Protein AF-S6BS26-F1 (afdb_monomer)

pLDDT: mean 75.67, std 20.43, range [27.5, 97.69]

Foldseek 3Di:
DDPLVVLVVLLVVQLVVLLVVCVVPNADDPVVLVVQLPQPPLVVQFDDDDRRNAQLAAAAEDEDELQDEEEWAKAWEAALLGIWIWIDDPAATAAIDHDDDDDCRVVVVCVLRVRYDYDPDHDHPVVLVVRLVLNDSPDNDYHYYYYHDDPLLSLLLVLQSNQHQLAAHELQVSCVSSVHHPCSVVSLVSLQSDRYDPNSDSLRYDHSSSRSDDDPNGSSSSSVSNCVSRNVDDSPPDHSVSSVVPVPD

Radius of gyration: 17.73 Å; Cα contacts (8 Å, |Δi|>4): 413; chains: 1; bounding box: 41×41×46 Å

Nearest PDB structures (foldseek):
  4wxc-assembly1_A  TM=7.998E-01  e=4.223E-11  Mycobacterium tuberculosis H37Rv
  4wxd-assembly1_A  TM=8.099E-01  e=1.251E-10  Mycobacterium tuberculosis H37Rv
  4wx9-assembly1_A  TM=7.900E-01  e=1.572E-10  Mycobacterium tuberculosis H37Rv
  4bhb-assembly1_A  TM=7.876E-01  e=3.120E-10  Mycobacterium tuberculosis H37Rv
  4wx9-assembly1_C-4  TM=7.492E-01  e=2.092E-10  Mycobacterium tuberculosis H37Rv

Solvent-accessible surface area (backbone atoms only — not comparable to full-atom values): 13797 Å² total; per-residue (Å²): 132,54,73,66,55,57,24,49,54,47,27,57,55,45,40,55,54,39,32,58,46,35,77,73,70,47,70,76,52,80,68,43,56,59,37,50,55,32,72,73,67,52,56,79,77,46,70,76,83,68,72,63,45,38,56,71,57,57,71,45,81,40,83,39,64,58,77,55,71,44,77,28,46,34,17,51,28,79,50,98,87,44,41,28,34,32,30,29,55,99,76,32,43,46,33,28,46,66,51,74,95,66,88,56,51,63,60,51,46,46,70,71,40,70,40,49,47,64,55,93,62,71,38,43,68,61,22,36,52,52,46,42,53,73,73,43,75,80,61,85,68,63,47,38,35,46,43,64,50,54,74,68,35,48,36,37,47,55,38,37,50,67,56,28,53,65,42,75,45,28,39,53,54,47,8,39,66,38,76,36,70,87,35,23,69,60,36,47,57,35,50,75,61,55,47,37,49,75,73,36,35,60,68,36,46,29,41,78,81,31,44,61,60,87,42,98,71,36,49,47,51,36,26,40,55,52,33,36,49,42,31,77,39,81,75,84,83,76,46,68,73,52,51,69,62,72,72,69,127

Structure (mmCIF, N/CA/C/O backbone):
data_AF-S6BS26-F1
#
_entry.id   AF-S6BS26-F1
#
loop_
_atom_site.group_PDB
_atom_site.id
_atom_site.type_symbol
_atom_site.label_atom_id
_atom_site.label_alt_id
_atom_site.label_comp_id
_atom_site.label_asym_id
_atom_site.label_entity_id
_atom_site.label_seq_id
_atom_site.pdbx_PDB_ins_code
_atom_site.Cartn_x
_atom_site.Cartn_y
_atom_site.Cartn_z
_atom_site.occupancy
_atom_site.B_iso_or_equiv
_atom_site.auth_seq_id
_atom_site.auth_comp_id
_atom_site.auth_asym_id
_atom_site.auth_atom_id
_atom_site.pdbx_PDB_model_num
ATOM 1 N N . MET A 1 1 ? 22.023 17.266 8.197 1.00 49.53 1 MET A N 1
ATOM 2 C CA . MET A 1 1 ? 21.026 16.314 8.715 1.00 49.53 1 MET A CA 1
ATOM 3 C C . MET A 1 1 ? 20.658 15.367 7.582 1.00 49.53 1 MET A C 1
ATOM 5 O O . MET A 1 1 ? 20.263 15.843 6.523 1.00 49.53 1 MET A O 1
ATOM 9 N N . SER A 1 2 ? 20.896 14.068 7.738 1.00 52.41 2 SER A N 1
ATOM 10 C CA . SER A 1 2 ? 20.612 13.059 6.712 1.00 52.41 2 SER A CA 1
ATOM 11 C C . SER A 1 2 ? 19.101 12.859 6.532 1.00 52.41 2 SER A C 1
ATOM 13 O O . SER A 1 2 ? 18.316 13.138 7.441 1.00 52.41 2 SER A O 1
ATOM 15 N N . TYR A 1 3 ? 18.679 12.333 5.377 1.00 43.56 3 TYR A N 1
ATOM 16 C CA . TYR A 1 3 ? 17.282 11.942 5.136 1.00 43.56 3 TYR A CA 1
ATOM 17 C C . TYR A 1 3 ? 16.746 11.045 6.265 1.00 43.56 3 TYR A C 1
ATOM 19 O O . TYR A 1 3 ? 15.637 11.245 6.748 1.00 43.56 3 TYR A O 1
ATOM 27 N N . PHE A 1 4 ? 17.566 10.117 6.765 1.00 42.84 4 PHE A N 1
ATOM 28 C CA . PHE A 1 4 ? 17.192 9.234 7.870 1.00 42.84 4 PHE A CA 1
ATOM 29 C C . PHE A 1 4 ? 16.959 9.975 9.197 1.00 42.84 4 PHE A C 1
ATOM 31 O O . PHE A 1 4 ? 16.028 9.626 9.918 1.00 42.84 4 PHE A O 1
ATOM 38 N N . GLU A 1 5 ? 17.739 11.014 9.505 1.00 48.53 5 GLU A N 1
ATOM 39 C CA . GLU A 1 5 ? 17.567 11.826 10.722 1.00 48.53 5 GLU A CA 1
ATOM 40 C C . GLU A 1 5 ? 16.285 12.669 10.673 1.00 48.53 5 GLU A C 1
ATOM 42 O O . GLU A 1 5 ? 15.532 12.704 11.648 1.00 48.53 5 GLU A O 1
ATOM 47 N N . VAL A 1 6 ? 15.984 13.277 9.517 1.00 51.47 6 VAL A N 1
ATOM 48 C CA . VAL A 1 6 ? 14.713 13.991 9.281 1.00 51.47 6 VAL A CA 1
ATOM 49 C C . VAL A 1 6 ? 13.528 13.049 9.489 1.00 51.47 6 VAL A C 1
ATOM 51 O O . VAL A 1 6 ? 12.559 13.386 10.173 1.00 51.47 6 VAL A O 1
ATOM 54 N N . VAL A 1 7 ? 13.621 11.844 8.926 1.00 47.00 7 VAL A N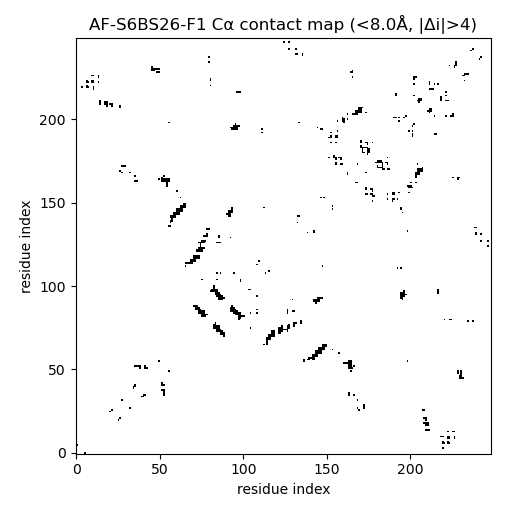 1
ATOM 55 C CA . VAL A 1 7 ? 12.569 10.830 8.993 1.00 47.00 7 VAL A CA 1
ATOM 56 C C . VAL A 1 7 ? 12.357 10.319 10.422 1.00 47.00 7 VAL A C 1
ATOM 58 O O . VAL A 1 7 ? 11.214 10.178 10.860 1.00 47.00 7 VAL A O 1
ATOM 61 N N . ALA A 1 8 ? 13.430 10.072 11.176 1.00 51.25 8 ALA A N 1
ATOM 62 C CA . ALA A 1 8 ? 13.343 9.617 12.563 1.00 51.25 8 ALA A CA 1
ATOM 63 C C . ALA A 1 8 ? 12.729 10.683 13.492 1.00 51.25 8 ALA A C 1
ATOM 65 O O . ALA A 1 8 ? 11.894 10.359 14.340 1.00 51.25 8 ALA A O 1
ATOM 66 N N . ALA A 1 9 ? 13.079 11.959 13.300 1.00 57.78 9 ALA A N 1
ATOM 67 C CA . ALA A 1 9 ? 12.513 13.066 14.069 1.00 57.78 9 ALA A CA 1
ATOM 68 C C . ALA A 1 9 ? 11.015 13.281 13.775 1.00 57.78 9 ALA A C 1
ATOM 70 O O . ALA A 1 9 ? 10.223 13.502 14.696 1.00 57.78 9 ALA A O 1
ATOM 71 N N . ALA A 1 10 ? 10.607 13.165 12.505 1.00 54.81 10 ALA A N 1
ATOM 72 C CA . ALA A 1 10 ? 9.200 13.228 12.107 1.00 54.81 10 ALA A CA 1
ATOM 73 C C . ALA A 1 10 ? 8.374 12.093 12.736 1.00 54.81 10 ALA A C 1
ATOM 75 O O . ALA A 1 10 ? 7.274 12.329 13.235 1.00 54.81 10 ALA A O 1
ATOM 76 N N . TYR A 1 11 ? 8.932 10.878 12.777 1.00 57.22 11 TYR A N 1
ATOM 77 C CA . TYR A 1 11 ? 8.305 9.709 13.394 1.00 57.22 11 TYR A CA 1
ATOM 78 C C . TYR A 1 11 ? 8.015 9.914 14.891 1.00 57.22 11 TYR A C 1
ATOM 80 O O . TYR A 1 11 ? 6.886 9.702 15.329 1.00 57.22 11 TYR A O 1
ATOM 88 N N . GLN A 1 12 ? 9.002 10.374 15.669 1.00 63.09 12 GLN A N 1
ATOM 89 C CA . GLN A 1 12 ? 8.850 10.606 17.116 1.00 63.09 12 GLN A CA 1
ATOM 90 C C . GLN A 1 12 ? 7.778 11.662 17.428 1.00 63.09 12 GLN A C 1
ATOM 92 O O . GLN A 1 12 ? 6.936 11.463 18.304 1.00 63.09 12 GLN A O 1
ATOM 97 N N . ARG A 1 13 ? 7.755 12.770 16.670 1.00 61.72 13 ARG A N 1
ATOM 98 C CA . ARG A 1 13 ? 6.708 13.798 16.806 1.00 61.72 13 ARG A CA 1
ATOM 99 C C . ARG A 1 13 ? 5.316 13.248 16.507 1.00 61.72 13 ARG A C 1
ATOM 101 O O . ARG A 1 13 ? 4.377 13.549 17.239 1.00 61.72 13 ARG A O 1
ATOM 108 N N . LEU A 1 14 ? 5.186 12.442 15.455 1.00 64.44 14 LEU A N 1
ATOM 109 C CA . LEU A 1 14 ? 3.908 11.849 15.072 1.00 64.44 14 LEU A CA 1
ATOM 110 C C . LEU A 1 14 ? 3.379 10.862 16.106 1.00 64.44 14 LEU A C 1
ATOM 112 O O . LEU A 1 14 ? 2.192 10.920 16.411 1.00 64.44 14 LEU A O 1
ATOM 116 N N . GLU A 1 15 ? 4.218 9.987 16.666 1.00 63.69 15 GLU A N 1
ATOM 117 C CA . GLU A 1 15 ? 3.766 9.064 17.717 1.00 63.69 15 GLU A CA 1
ATOM 118 C C . GLU A 1 15 ? 3.189 9.824 18.918 1.00 63.69 15 GLU A C 1
ATOM 120 O O . GLU A 1 15 ? 2.108 9.477 19.393 1.00 63.69 15 GLU A O 1
ATOM 125 N N . GLY A 1 16 ? 3.840 10.912 19.348 1.00 63.41 16 GLY A N 1
ATOM 126 C CA . GLY A 1 16 ? 3.314 11.776 20.408 1.00 63.41 16 GLY A CA 1
ATOM 127 C C . GLY A 1 16 ? 1.969 12.420 20.049 1.00 63.41 16 GLY A C 1
ATOM 128 O O . GLY A 1 16 ? 1.047 12.429 20.864 1.00 63.41 16 GLY A O 1
ATOM 129 N N . MET A 1 17 ? 1.822 12.917 18.815 1.00 65.25 17 MET A N 1
ATOM 130 C CA . MET A 1 17 ? 0.574 13.527 18.337 1.00 65.25 17 MET A CA 1
ATOM 131 C C . MET A 1 17 ? -0.583 12.523 18.259 1.00 65.25 17 MET A C 1
ATOM 133 O O . MET A 1 17 ? -1.699 12.840 18.676 1.00 65.25 17 MET A O 1
ATOM 137 N N . VAL A 1 18 ? -0.328 11.317 17.743 1.00 58.91 18 VAL A N 1
ATOM 138 C CA . VAL A 1 18 ? -1.341 10.261 17.604 1.00 58.91 18 VAL A CA 1
ATOM 139 C C . VAL A 1 18 ? -1.749 9.720 18.975 1.00 58.91 18 VAL A C 1
ATOM 141 O O . VAL A 1 18 ? -2.942 9.569 19.234 1.00 58.91 18 VAL A O 1
ATOM 144 N N . ALA A 1 19 ? -0.797 9.500 19.885 1.00 62.16 19 ALA A N 1
ATOM 145 C CA . ALA A 1 19 ? -1.093 9.067 21.250 1.00 62.16 19 ALA A CA 1
ATOM 146 C C . ALA A 1 19 ? -1.939 10.104 22.011 1.00 62.16 19 ALA A C 1
ATOM 148 O O . ALA A 1 19 ? -2.935 9.749 22.642 1.00 62.16 19 ALA A O 1
ATOM 149 N N . ALA A 1 20 ? -1.603 11.394 21.898 1.00 61.47 20 ALA A N 1
ATOM 150 C CA . ALA A 1 20 ? -2.375 12.475 22.514 1.00 61.47 20 ALA A CA 1
ATOM 151 C C . ALA A 1 20 ? -3.795 12.605 21.932 1.00 61.47 20 ALA A C 1
ATOM 153 O O . ALA A 1 20 ? -4.724 12.998 22.640 1.00 61.47 20 ALA A O 1
ATOM 154 N N . TRP A 1 21 ? -3.977 12.285 20.647 1.00 58.00 21 TRP A N 1
ATOM 155 C CA . TRP A 1 21 ? -5.293 12.229 20.011 1.00 58.00 21 TRP A CA 1
ATOM 156 C C . TRP A 1 21 ? -6.131 11.056 20.541 1.00 58.00 21 TRP A C 1
ATOM 158 O O . TRP A 1 21 ? -7.239 11.283 21.024 1.00 58.00 21 TRP A O 1
ATOM 168 N N . MET A 1 22 ? -5.577 9.839 20.548 1.00 58.75 22 MET A N 1
ATOM 169 C CA . MET A 1 22 ? -6.245 8.637 21.070 1.00 58.75 22 MET A CA 1
ATOM 170 C C . MET A 1 22 ? -6.659 8.785 22.537 1.00 58.75 22 MET A C 1
ATOM 172 O O . MET A 1 22 ? -7.750 8.372 22.915 1.00 58.75 22 MET A O 1
ATOM 176 N N . ALA A 1 23 ? -5.810 9.404 23.363 1.00 60.72 23 ALA A N 1
ATOM 177 C CA . ALA A 1 23 ? -6.092 9.626 24.781 1.00 60.72 23 ALA A CA 1
ATOM 178 C C . ALA A 1 23 ? -7.277 10.577 25.025 1.00 60.72 23 ALA A C 1
ATOM 180 O O . ALA A 1 23 ? -7.923 10.498 26.065 1.00 60.72 23 ALA A O 1
ATOM 181 N N . ARG A 1 24 ? -7.558 11.481 24.080 1.00 55.34 24 ARG A N 1
ATOM 182 C CA . ARG A 1 24 ? -8.666 12.439 24.173 1.00 55.34 24 ARG A CA 1
ATOM 183 C C . ARG A 1 24 ? -9.965 11.933 23.559 1.00 55.34 24 ARG A C 1
ATOM 185 O O . ARG A 1 24 ? -11.026 12.258 24.071 1.00 55.34 24 ARG A O 1
ATOM 192 N N . GLU A 1 25 ? -9.874 11.225 22.438 1.00 51.97 25 GLU A N 1
ATOM 193 C CA . GLU A 1 25 ? -11.027 10.924 21.579 1.00 51.97 25 GLU A CA 1
ATOM 194 C C . GLU A 1 25 ? -11.398 9.425 21.575 1.00 51.97 25 GLU A C 1
ATOM 196 O O . GLU A 1 25 ? -12.465 9.063 21.085 1.00 51.97 25 GLU A O 1
ATOM 201 N N . GLY A 1 26 ? -10.553 8.549 22.140 1.00 45.19 26 GLY A N 1
ATOM 202 C CA . GLY A 1 26 ? -10.709 7.089 22.081 1.00 45.19 26 GLY A CA 1
ATOM 203 C C . GLY A 1 26 ? -10.346 6.485 20.711 1.00 45.19 26 GLY A C 1
ATOM 204 O O . GLY A 1 26 ? -10.053 7.220 19.765 1.00 45.19 26 GLY A O 1
ATOM 205 N N . PRO A 1 27 ? -10.323 5.140 20.572 1.00 46.91 27 PRO A N 1
ATOM 206 C CA . PRO A 1 27 ? -10.209 4.499 19.261 1.00 46.91 27 PRO A CA 1
ATOM 207 C C . PRO A 1 27 ? -11.427 4.875 18.405 1.00 46.91 27 PRO A C 1
ATOM 209 O O . PRO A 1 27 ? -12.539 4.893 18.933 1.00 46.91 27 PRO A O 1
ATOM 212 N N . PRO A 1 28 ? -11.262 5.171 17.105 1.00 46.16 28 PRO A N 1
ATOM 213 C CA . PRO A 1 28 ? -12.374 5.632 16.283 1.00 46.16 28 PRO A CA 1
ATOM 214 C C . PRO A 1 28 ? -13.447 4.527 16.134 1.00 46.16 28 PRO A C 1
ATOM 216 O O . PRO A 1 28 ? -13.145 3.480 15.559 1.00 46.16 28 PRO A O 1
ATOM 219 N N . PRO A 1 29 ? -14.702 4.725 16.599 1.00 47.41 29 PRO A N 1
ATOM 220 C CA . PRO A 1 29 ? -15.822 3.843 16.242 1.00 47.41 29 PRO A CA 1
ATOM 221 C C . PRO A 1 29 ? -16.216 4.013 14.759 1.00 47.41 29 PRO A C 1
ATOM 223 O O . PRO A 1 29 ? -15.778 4.964 14.117 1.00 47.41 29 PRO A O 1
ATOM 226 N N . ASP A 1 30 ? -17.079 3.153 14.198 1.00 49.84 30 ASP A N 1
ATOM 227 C CA . ASP A 1 30 ? -17.529 3.216 12.784 1.00 49.84 30 ASP A CA 1
ATOM 228 C C . ASP A 1 30 ? -18.000 4.618 12.335 1.00 49.84 30 ASP A C 1
ATOM 230 O O . ASP A 1 30 ? -17.722 5.062 11.217 1.00 49.84 30 ASP A O 1
ATOM 234 N N . ALA A 1 31 ? -18.645 5.371 13.233 1.00 49.66 31 ALA A N 1
ATOM 235 C CA . ALA A 1 31 ? -19.063 6.754 12.993 1.00 49.66 31 ALA A CA 1
ATOM 236 C C . ALA A 1 31 ? -17.883 7.730 12.809 1.00 49.66 31 ALA A C 1
ATOM 238 O O . ALA A 1 31 ? -18.018 8.748 12.133 1.00 49.66 31 ALA A O 1
ATOM 239 N N . ALA A 1 32 ? -16.712 7.424 13.367 1.00 49.25 32 ALA A N 1
ATOM 240 C CA . ALA A 1 32 ? -15.516 8.247 13.268 1.00 49.25 32 ALA A CA 1
ATOM 241 C C . ALA A 1 32 ? -14.783 8.081 11.930 1.00 49.25 32 ALA A C 1
ATOM 243 O O . ALA A 1 32 ? -14.171 9.046 11.488 1.00 49.25 32 ALA A O 1
ATOM 244 N N . LEU A 1 33 ? -14.887 6.942 11.226 1.00 47.53 33 LEU A N 1
ATOM 245 C CA . LEU A 1 33 ? -14.410 6.860 9.836 1.00 47.53 33 LEU A CA 1
ATOM 246 C C . LEU A 1 33 ? -15.319 7.665 8.901 1.00 47.53 33 LEU A C 1
ATOM 248 O O . LEU A 1 33 ? -14.821 8.413 8.066 1.00 47.53 33 LEU A O 1
ATOM 252 N N . ALA A 1 34 ? -16.640 7.584 9.088 1.00 48.28 34 ALA A N 1
ATOM 253 C CA . ALA A 1 34 ? -17.585 8.466 8.406 1.00 48.28 34 ALA A CA 1
ATOM 254 C C . ALA A 1 34 ? -17.329 9.953 8.738 1.00 48.28 34 ALA A C 1
ATOM 256 O O . ALA A 1 34 ? -17.438 10.799 7.857 1.00 48.28 34 ALA A O 1
ATOM 257 N N . ALA A 1 35 ? -16.904 10.275 9.967 1.00 47.28 35 ALA A N 1
ATOM 258 C CA . ALA A 1 35 ? -16.496 11.625 10.368 1.00 47.28 35 ALA A CA 1
ATOM 259 C C . ALA A 1 35 ? -15.101 12.041 9.850 1.00 47.28 35 ALA A C 1
ATOM 261 O O . ALA A 1 35 ? -14.890 13.212 9.556 1.00 47.28 35 ALA A O 1
ATOM 262 N N . LEU A 1 36 ? -14.156 11.108 9.690 1.00 41.66 36 LEU A N 1
ATOM 263 C CA . LEU A 1 36 ? -12.856 11.315 9.029 1.00 41.66 36 LEU A CA 1
ATOM 264 C C . LEU A 1 36 ? -13.025 11.549 7.521 1.00 41.66 36 LEU A C 1
ATOM 266 O O . LEU A 1 36 ? -12.243 12.278 6.915 1.00 41.66 36 LEU A O 1
ATOM 270 N N . LEU A 1 37 ? -14.060 10.944 6.934 1.00 39.19 37 LEU A N 1
ATOM 271 C CA . LEU A 1 37 ? -14.558 11.223 5.588 1.00 39.19 37 LEU A CA 1
ATOM 272 C C . LEU A 1 37 ? -15.404 12.512 5.536 1.00 39.19 37 LEU A C 1
ATOM 274 O O . LEU A 1 37 ? -15.609 13.056 4.451 1.00 39.19 37 LEU A O 1
ATOM 278 N N . ALA A 1 38 ? -15.884 13.021 6.679 1.00 41.69 38 ALA A N 1
ATOM 279 C CA . ALA A 1 38 ? -16.663 14.250 6.743 1.00 41.69 38 ALA A CA 1
ATOM 280 C C . ALA A 1 38 ? -15.743 15.485 6.636 1.00 41.69 38 ALA A C 1
ATOM 282 O O . ALA A 1 38 ? -14.725 15.566 7.331 1.00 41.69 38 ALA A O 1
ATOM 283 N N . PRO A 1 39 ? -16.110 16.504 5.835 1.00 37.28 39 PRO A N 1
ATOM 284 C CA . PRO A 1 39 ? -15.264 17.672 5.572 1.00 37.28 39 PRO A CA 1
ATOM 285 C C . PRO A 1 39 ? -14.808 18.483 6.802 1.00 37.28 39 PRO A C 1
ATOM 287 O O . PRO A 1 39 ? -13.943 19.341 6.666 1.00 37.28 39 PRO A O 1
ATOM 290 N N . SER A 1 40 ? -15.376 18.273 7.997 1.00 40.53 40 SER A N 1
ATOM 291 C CA . SER A 1 40 ? -15.274 19.202 9.134 1.00 40.53 40 SER A CA 1
ATOM 292 C C . SER A 1 40 ? -14.433 18.733 10.333 1.00 40.53 40 SER A C 1
ATOM 294 O O . SER A 1 40 ? -14.070 19.573 11.163 1.00 40.53 40 SER A O 1
ATOM 296 N N . ALA A 1 41 ? -14.068 17.448 10.442 1.00 40.62 41 ALA A N 1
ATOM 297 C CA . ALA A 1 41 ? -13.324 16.937 11.605 1.00 40.62 41 ALA A CA 1
ATOM 298 C C . ALA A 1 41 ? -11.792 17.009 11.429 1.00 40.62 41 ALA A C 1
ATOM 300 O O . ALA A 1 41 ? -11.076 17.405 12.349 1.00 40.62 41 ALA A O 1
ATOM 301 N N . LEU A 1 42 ? -11.285 16.715 10.226 1.00 36.38 42 LEU A N 1
ATOM 302 C CA . LEU A 1 42 ? -9.849 16.765 9.904 1.00 36.38 42 LEU A CA 1
ATOM 303 C C . LEU A 1 42 ? -9.394 18.159 9.419 1.00 36.38 42 LEU A C 1
ATOM 305 O O . LEU A 1 42 ? -8.245 18.555 9.623 1.00 36.38 42 LEU A O 1
ATOM 309 N N . ALA A 1 43 ? -10.315 18.952 8.855 1.00 33.03 43 ALA A N 1
ATOM 310 C CA . ALA A 1 43 ? -10.039 20.264 8.255 1.00 33.03 43 ALA A CA 1
ATOM 311 C C . ALA A 1 43 ? -9.499 21.329 9.228 1.00 33.03 43 ALA A C 1
ATOM 313 O O . ALA A 1 43 ? -9.020 22.378 8.795 1.00 33.03 43 ALA A O 1
ATOM 314 N N . ARG A 1 44 ? -9.544 21.079 10.544 1.00 40.53 44 ARG A N 1
ATOM 315 C CA . ARG A 1 44 ? -9.066 22.027 11.561 1.00 40.53 44 ARG A CA 1
ATOM 316 C C . ARG A 1 44 ? -7.608 21.830 11.988 1.00 40.53 44 ARG A C 1
ATOM 318 O O . ARG A 1 44 ? -7.115 22.665 12.737 1.00 40.53 44 ARG A O 1
ATOM 325 N N . ARG A 1 45 ? -6.920 20.753 11.579 1.00 48.22 45 ARG A N 1
ATOM 326 C CA . ARG A 1 45 ? -5.617 20.384 12.184 1.00 48.22 45 ARG A CA 1
ATOM 327 C C . ARG A 1 45 ? -4.452 20.129 11.237 1.00 48.22 45 ARG A C 1
ATOM 329 O O . ARG A 1 45 ? -3.330 20.020 11.713 1.00 48.22 45 ARG A O 1
ATOM 336 N N . VAL A 1 46 ? -4.678 20.109 9.933 1.00 35.28 46 VAL A N 1
ATOM 337 C CA . VAL A 1 46 ? -3.614 19.941 8.942 1.00 35.28 46 VAL A CA 1
ATOM 338 C C . VAL A 1 46 ? -3.899 20.897 7.791 1.00 35.28 46 VAL A C 1
ATOM 340 O O . VAL A 1 46 ? -4.889 20.729 7.081 1.00 35.28 46 VAL A O 1
ATOM 343 N N . ARG A 1 47 ? -3.074 21.935 7.619 1.00 30.61 47 ARG A N 1
ATOM 344 C CA . ARG A 1 47 ? -3.113 22.784 6.421 1.00 30.61 47 ARG A CA 1
ATOM 345 C C . ARG A 1 47 ? -1.895 22.523 5.545 1.00 30.61 47 ARG A C 1
ATOM 347 O O . ARG A 1 47 ? -0.777 22.467 6.036 1.00 30.61 47 ARG A O 1
ATOM 354 N N . ALA A 1 48 ? -2.207 22.497 4.247 1.00 37.84 48 ALA A N 1
ATOM 355 C CA . ALA A 1 48 ? -1.357 22.614 3.066 1.00 37.84 48 ALA A CA 1
ATOM 356 C C . ALA A 1 48 ? -0.525 21.386 2.653 1.00 37.84 48 ALA A C 1
ATOM 358 O O . ALA A 1 48 ? 0.691 21.378 2.798 1.00 37.84 48 ALA A O 1
ATOM 359 N N . THR A 1 49 ? -1.190 20.405 2.019 1.00 43.88 49 THR A N 1
ATOM 360 C CA . THR A 1 49 ? -0.783 19.877 0.685 1.00 43.88 49 THR A CA 1
ATOM 361 C C . THR A 1 49 ? -1.821 18.941 0.039 1.00 43.88 49 THR A C 1
ATOM 363 O O . THR A 1 49 ? -1.800 18.782 -1.176 1.00 43.88 49 THR A O 1
ATOM 366 N N . VAL A 1 50 ? -2.796 18.404 0.789 1.00 41.78 50 VAL A N 1
ATOM 367 C CA . VAL A 1 50 ? -3.939 17.643 0.236 1.00 41.78 50 VAL A CA 1
ATOM 368 C C . VAL A 1 50 ? -5.250 18.158 0.853 1.00 41.78 50 VAL A C 1
ATOM 370 O O . VAL A 1 50 ? -5.330 18.240 2.080 1.00 41.78 50 VAL A O 1
ATOM 373 N N . PRO A 1 51 ? -6.278 18.546 0.069 1.00 41.88 51 PRO A N 1
ATOM 374 C CA . PRO A 1 51 ? -7.575 18.938 0.620 1.00 41.88 51 PRO A CA 1
ATOM 375 C C . PRO A 1 51 ? -8.171 17.801 1.461 1.00 41.88 51 PRO A C 1
ATOM 377 O O . PRO A 1 51 ? -8.255 16.663 0.994 1.00 41.88 51 PRO A O 1
ATOM 380 N N . ALA A 1 52 ? -8.572 18.107 2.698 1.00 42.53 52 ALA A N 1
ATOM 381 C CA . ALA A 1 52 ? -9.128 17.136 3.638 1.00 42.53 52 ALA A CA 1
ATOM 382 C C . ALA A 1 52 ? -10.280 16.325 3.010 1.00 42.53 52 ALA A C 1
ATOM 384 O O . ALA A 1 52 ? -11.144 16.885 2.336 1.00 42.53 52 ALA A O 1
ATOM 385 N N . GLY A 1 53 ? -10.287 15.007 3.235 1.00 46.22 53 GLY A N 1
ATOM 386 C CA . GLY A 1 53 ? -11.353 14.106 2.777 1.00 46.22 53 GLY A CA 1
ATOM 387 C C . GLY A 1 53 ? -11.232 13.606 1.331 1.00 46.22 53 GLY A C 1
ATOM 388 O O . GLY A 1 53 ? -12.072 12.821 0.897 1.00 46.22 53 GLY A O 1
ATOM 389 N N . ARG A 1 54 ? -10.196 13.998 0.574 1.00 54.56 54 ARG A N 1
ATOM 390 C CA . ARG A 1 54 ? -9.952 13.456 -0.773 1.00 54.56 54 ARG A CA 1
ATOM 391 C C . ARG A 1 54 ? -9.115 12.172 -0.711 1.00 54.56 54 ARG A C 1
ATOM 393 O O . ARG A 1 54 ? -8.172 12.053 0.076 1.00 54.56 54 ARG A O 1
ATOM 400 N N . LEU A 1 55 ? -9.444 11.203 -1.568 1.00 56.69 55 LEU A N 1
ATOM 401 C CA . LEU A 1 55 ? -8.512 10.122 -1.894 1.00 56.69 55 LEU A CA 1
ATOM 402 C C . LEU A 1 55 ? -7.263 10.721 -2.544 1.00 56.69 55 LEU A C 1
ATOM 404 O O . LEU A 1 55 ? -7.351 11.747 -3.217 1.00 56.69 55 LEU A O 1
ATOM 408 N N . TRP A 1 56 ? -6.121 10.055 -2.351 1.00 68.00 56 TRP A N 1
ATOM 409 C CA . TRP A 1 56 ? -4.835 10.475 -2.917 1.00 68.00 56 TRP A CA 1
ATOM 410 C C . TRP A 1 56 ? -4.929 10.754 -4.423 1.00 68.00 56 TRP A C 1
ATOM 412 O O . TRP A 1 56 ? -4.474 11.786 -4.903 1.00 68.00 56 TRP A O 1
ATOM 422 N N . ARG A 1 57 ? -5.587 9.842 -5.144 1.00 79.38 57 ARG A N 1
ATOM 423 C CA . ARG A 1 57 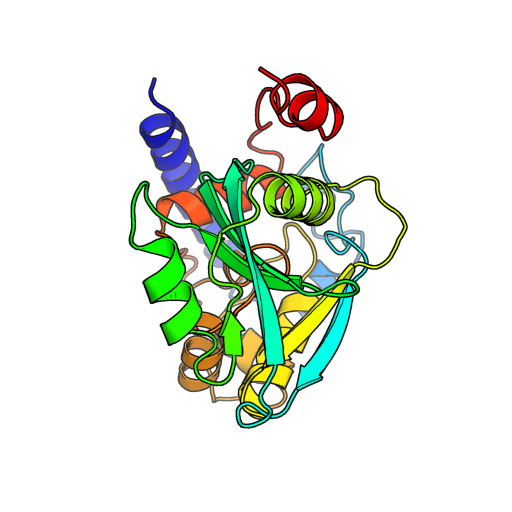? -5.996 9.982 -6.541 1.00 79.38 57 ARG A CA 1
ATOM 424 C C . ARG A 1 57 ? -7.140 9.018 -6.844 1.00 79.38 57 ARG A C 1
ATOM 426 O O . ARG A 1 57 ? -7.443 8.140 -6.034 1.00 79.38 57 ARG A O 1
ATOM 433 N N . SER A 1 58 ? -7.742 9.148 -8.024 1.00 84.44 58 SER A N 1
ATOM 434 C CA . SER A 1 58 ? -8.702 8.156 -8.514 1.00 84.44 58 SER A CA 1
ATOM 435 C C . SER A 1 58 ? -7.984 6.854 -8.885 1.00 84.44 58 SER A C 1
ATOM 437 O O . SER A 1 58 ? -6.984 6.876 -9.612 1.00 84.44 58 SER A O 1
ATOM 439 N N . LEU A 1 59 ? -8.484 5.728 -8.373 1.00 90.56 59 LEU A N 1
ATOM 440 C CA . LEU A 1 59 ? -7.937 4.393 -8.605 1.00 90.56 59 LEU A CA 1
ATOM 441 C C . LEU A 1 59 ? -9.025 3.462 -9.131 1.00 90.56 59 LEU A C 1
ATOM 443 O O . LEU A 1 59 ? -10.130 3.415 -8.590 1.00 90.56 59 LEU A O 1
ATOM 447 N N . VAL A 1 60 ? -8.680 2.663 -10.137 1.00 94.56 60 VAL A N 1
ATOM 448 C CA . VAL A 1 60 ? -9.513 1.558 -10.615 1.00 94.56 60 VAL A CA 1
ATOM 449 C C . VAL A 1 60 ? -8.839 0.260 -10.203 1.00 94.56 60 VAL A C 1
ATOM 451 O O . VAL A 1 60 ? -7.819 -0.127 -10.768 1.00 94.56 60 VAL A O 1
ATOM 454 N N . LEU A 1 61 ? -9.398 -0.408 -9.196 1.00 96.19 61 LEU A N 1
ATOM 455 C CA . LEU A 1 61 ? -8.882 -1.680 -8.697 1.00 96.19 61 LEU A CA 1
ATOM 456 C C . LEU A 1 61 ? -9.570 -2.822 -9.432 1.00 96.19 61 LEU A C 1
ATOM 458 O O . LEU A 1 61 ? -10.794 -2.860 -9.540 1.00 96.19 61 LEU A O 1
ATOM 462 N N . SER A 1 62 ? -8.794 -3.792 -9.891 1.00 96.38 62 SER A N 1
ATOM 463 C CA . SER A 1 62 ? -9.331 -5.022 -10.458 1.00 96.38 62 SER A CA 1
ATOM 464 C C . SER A 1 62 ? -8.616 -6.229 -9.890 1.00 96.38 62 SER A C 1
ATOM 466 O O . SER A 1 62 ? -7.394 -6.232 -9.752 1.00 96.38 62 SER A O 1
ATOM 468 N N . TRP A 1 63 ? -9.399 -7.248 -9.563 1.00 95.38 63 TRP A N 1
ATOM 469 C CA . TRP A 1 63 ? -8.889 -8.510 -9.058 1.00 95.38 63 TRP A CA 1
ATOM 470 C C . TRP A 1 63 ? -8.397 -9.392 -10.206 1.00 95.38 63 TRP A C 1
ATOM 472 O O . TRP A 1 63 ? -9.005 -9.412 -11.278 1.00 95.38 63 TRP A O 1
ATOM 482 N N . VAL A 1 64 ? -7.311 -10.118 -9.963 1.00 92.50 64 VAL A N 1
ATOM 483 C CA . VAL A 1 64 ? -6.779 -11.150 -10.855 1.00 92.50 64 VAL A CA 1
ATOM 484 C C . VAL A 1 64 ? -6.550 -12.419 -10.041 1.00 92.50 64 VAL A C 1
ATOM 486 O O . VAL A 1 64 ? -6.062 -12.350 -8.909 1.00 92.50 64 VAL A O 1
ATOM 489 N N . ASP A 1 65 ? -6.896 -13.576 -10.612 1.00 89.19 65 ASP A N 1
ATOM 490 C CA . ASP A 1 65 ? -6.588 -14.869 -10.000 1.00 89.19 65 ASP A CA 1
ATOM 491 C C . ASP A 1 65 ? -5.063 -15.006 -9.827 1.00 89.19 65 ASP A C 1
ATOM 493 O O . ASP A 1 65 ? -4.333 -14.869 -10.811 1.00 89.19 65 ASP A O 1
ATOM 497 N N . PRO A 1 66 ? -4.557 -15.310 -8.616 1.00 86.62 66 PRO A N 1
ATOM 498 C CA . PRO A 1 66 ? -3.125 -15.476 -8.371 1.00 86.62 66 PRO A CA 1
ATOM 499 C C . PRO A 1 66 ? -2.416 -16.547 -9.191 1.00 86.62 66 PRO A C 1
ATOM 501 O O . PRO A 1 66 ? -1.189 -16.577 -9.197 1.00 86.62 66 PRO A O 1
ATOM 504 N N . ARG A 1 67 ? -3.172 -17.439 -9.832 1.00 87.12 67 ARG A N 1
ATOM 505 C CA . ARG A 1 67 ? -2.668 -18.520 -10.682 1.00 87.12 67 ARG A CA 1
ATOM 506 C C . ARG A 1 67 ? -2.637 -18.144 -12.159 1.00 87.12 67 ARG A C 1
ATOM 508 O O . ARG A 1 67 ? -2.103 -18.907 -12.953 1.00 87.12 67 ARG A O 1
ATOM 515 N N . CYS A 1 68 ? -3.250 -17.024 -12.536 1.00 87.69 68 CYS A N 1
ATOM 516 C CA . CYS A 1 68 ? -3.215 -16.547 -13.908 1.00 87.69 68 CYS A CA 1
ATOM 517 C C . CYS A 1 68 ? -1.811 -16.038 -14.207 1.00 87.69 68 CYS A C 1
ATOM 519 O O . CYS A 1 68 ? -1.362 -15.108 -13.541 1.00 87.69 68 CYS A O 1
ATOM 521 N N . GLU A 1 69 ? -1.153 -16.627 -15.203 1.00 89.75 69 GLU A N 1
ATOM 522 C CA . GLU A 1 69 ? 0.119 -16.113 -15.697 1.00 89.75 69 GLU A CA 1
ATOM 523 C C . GLU A 1 69 ? -0.078 -14.749 -16.360 1.00 89.75 69 GLU A C 1
ATOM 525 O O . GLU A 1 69 ? -1.083 -14.484 -17.027 1.00 89.75 69 GLU A O 1
ATOM 530 N N . GLN A 1 70 ? 0.904 -13.879 -16.169 1.00 89.06 70 GLN A N 1
ATOM 531 C CA . GLN A 1 70 ? 0.937 -12.538 -16.723 1.00 89.06 70 GLN A CA 1
ATOM 532 C C . GLN A 1 70 ? 2.358 -12.200 -17.157 1.00 89.06 70 GLN A C 1
ATOM 534 O O . GLN A 1 70 ? 3.317 -12.473 -16.437 1.00 89.06 70 GLN A O 1
ATOM 539 N N . GLU A 1 71 ? 2.500 -11.583 -18.323 1.00 94.31 71 GLU A N 1
ATOM 540 C CA . GLU A 1 71 ? 3.779 -11.036 -18.760 1.00 94.31 71 GLU A CA 1
ATOM 541 C C . GLU A 1 71 ? 3.892 -9.578 -18.321 1.00 94.31 71 GLU A C 1
ATOM 543 O O . GLU A 1 71 ? 3.041 -8.763 -18.673 1.00 94.31 71 GLU A O 1
ATOM 548 N N . LEU A 1 72 ? 4.923 -9.254 -17.537 1.00 96.44 72 LEU A N 1
ATOM 549 C CA . LEU A 1 72 ? 5.088 -7.931 -16.935 1.00 96.44 72 LEU A CA 1
ATOM 550 C C . LEU A 1 72 ? 6.460 -7.335 -17.235 1.00 96.44 72 LEU A C 1
ATOM 552 O O . LEU A 1 72 ? 7.498 -7.985 -17.073 1.00 96.44 72 LEU A O 1
ATOM 556 N N . ALA A 1 73 ? 6.459 -6.051 -17.577 1.00 96.19 73 ALA A N 1
ATOM 557 C CA . ALA A 1 73 ? 7.643 -5.217 -17.482 1.00 96.19 73 ALA A CA 1
ATOM 558 C C . ALA A 1 73 ? 7.871 -4.820 -16.017 1.00 96.19 73 ALA A C 1
ATOM 560 O O . ALA A 1 73 ? 6.950 -4.806 -15.192 1.00 96.19 73 ALA A O 1
ATOM 561 N N . TRP A 1 74 ? 9.113 -4.503 -15.677 1.00 96.00 74 TRP A N 1
ATOM 562 C CA . TRP A 1 74 ? 9.475 -4.080 -14.331 1.00 96.00 74 TRP A CA 1
ATOM 563 C C . TRP A 1 74 ? 10.666 -3.136 -14.358 1.00 96.00 74 TRP A C 1
ATOM 565 O O . TRP A 1 74 ? 11.407 -3.102 -15.331 1.00 96.00 74 TRP A O 1
ATOM 575 N N . GLY A 1 75 ? 10.875 -2.387 -13.283 1.00 93.50 75 GLY A N 1
ATOM 576 C CA . GLY A 1 75 ? 12.057 -1.549 -13.126 1.00 93.50 75 GLY A CA 1
ATOM 577 C C . GLY A 1 75 ? 12.083 -0.842 -11.778 1.00 93.50 75 GLY A C 1
ATOM 578 O O . GLY A 1 75 ? 11.116 -0.897 -11.013 1.00 93.50 75 GLY A O 1
ATOM 579 N N . CYS A 1 76 ? 13.199 -0.181 -11.486 1.00 91.38 76 CYS A N 1
ATOM 580 C CA . CYS A 1 76 ? 13.357 0.639 -10.289 1.00 91.38 76 CYS A CA 1
ATOM 581 C C . CYS A 1 76 ? 13.246 2.122 -10.637 1.00 91.38 76 CYS A C 1
ATOM 583 O O . CYS A 1 76 ? 13.667 2.549 -11.712 1.00 91.38 76 CYS A O 1
ATOM 585 N N . ALA A 1 77 ? 12.698 2.907 -9.715 1.00 87.94 77 ALA A N 1
ATOM 586 C CA . ALA A 1 77 ? 12.609 4.354 -9.843 1.00 87.94 77 ALA A CA 1
ATOM 587 C C . ALA A 1 77 ? 12.752 5.041 -8.482 1.00 87.94 77 ALA A C 1
ATOM 589 O O . ALA A 1 77 ? 12.336 4.514 -7.445 1.00 87.94 77 ALA A O 1
ATOM 590 N N . LEU A 1 78 ? 13.304 6.254 -8.490 1.00 84.06 78 LEU A N 1
ATOM 591 C CA . LEU A 1 78 ? 13.304 7.123 -7.318 1.00 84.06 78 LEU A CA 1
ATOM 592 C C . LEU A 1 78 ? 11.901 7.689 -7.079 1.00 84.06 78 LEU A C 1
ATOM 594 O O . LEU A 1 78 ? 11.213 8.111 -8.007 1.00 84.06 78 LEU A O 1
ATOM 598 N N . THR A 1 79 ? 11.492 7.719 -5.815 1.00 85.06 79 THR A N 1
ATOM 599 C CA . THR A 1 79 ? 10.191 8.238 -5.372 1.00 85.06 79 THR A CA 1
ATOM 600 C C . THR A 1 79 ? 10.382 9.186 -4.181 1.00 85.06 79 THR A C 1
ATOM 602 O O . THR A 1 79 ? 11.482 9.228 -3.615 1.00 85.06 79 THR A O 1
ATOM 605 N N . PRO A 1 80 ? 9.343 9.915 -3.730 1.00 82.00 80 PRO A N 1
ATOM 606 C CA . PRO A 1 80 ? 9.479 10.837 -2.605 1.00 82.00 80 PRO A CA 1
ATOM 607 C C . PRO A 1 80 ? 9.832 10.118 -1.297 1.00 82.00 80 PRO A C 1
ATOM 609 O O . PRO A 1 80 ? 10.353 10.726 -0.366 1.00 82.00 80 PRO A O 1
ATOM 612 N N . PHE A 1 81 ? 9.554 8.813 -1.224 1.00 84.00 81 PHE A N 1
ATOM 613 C CA . PHE A 1 81 ? 9.773 7.986 -0.041 1.00 84.00 81 PHE A CA 1
ATOM 614 C C . PHE A 1 81 ? 10.921 6.980 -0.236 1.00 84.00 81 PHE A C 1
ATOM 616 O O . PHE A 1 81 ? 11.016 5.982 0.487 1.00 84.00 81 PHE A O 1
ATOM 623 N N . GLY A 1 82 ? 11.816 7.240 -1.192 1.00 82.06 82 GLY A N 1
ATOM 624 C CA . GLY A 1 82 ? 12.984 6.416 -1.516 1.00 82.06 82 GLY A CA 1
ATOM 625 C C . GLY A 1 82 ? 12.818 5.609 -2.802 1.00 82.06 82 GLY A C 1
ATOM 626 O O . GLY A 1 82 ? 11.843 5.770 -3.531 1.00 82.06 82 GLY A O 1
ATOM 627 N N . GLU A 1 83 ? 13.780 4.743 -3.099 1.00 86.19 83 GLU A N 1
ATOM 628 C CA . GLU A 1 83 ? 13.718 3.875 -4.277 1.00 86.19 83 GLU A CA 1
ATOM 629 C C . GLU A 1 83 ? 12.561 2.870 -4.164 1.00 86.19 83 GLU A C 1
ATOM 631 O O . GLU A 1 83 ? 12.301 2.296 -3.097 1.00 86.19 83 GLU A O 1
ATOM 636 N N . ALA A 1 84 ? 11.846 2.677 -5.267 1.00 91.00 84 ALA A N 1
ATOM 637 C CA . ALA A 1 84 ? 10.792 1.688 -5.390 1.00 91.00 84 ALA A CA 1
ATOM 638 C C . ALA A 1 84 ? 11.054 0.777 -6.583 1.00 91.00 84 ALA A C 1
ATOM 640 O O . ALA A 1 84 ? 11.518 1.226 -7.631 1.00 91.00 84 ALA A O 1
ATOM 641 N N . VAL A 1 85 ? 10.684 -0.490 -6.423 1.00 94.00 85 VAL A N 1
ATOM 642 C CA . VAL A 1 85 ? 10.533 -1.425 -7.532 1.00 94.00 85 VAL A CA 1
ATOM 643 C C . VAL A 1 85 ? 9.074 -1.440 -7.969 1.00 94.00 85 VAL A C 1
ATOM 645 O O . VAL A 1 85 ? 8.164 -1.511 -7.133 1.00 94.00 85 VAL A O 1
ATOM 648 N N . LEU A 1 86 ? 8.864 -1.371 -9.279 1.00 95.69 86 LEU A N 1
ATOM 649 C CA . LEU A 1 86 ? 7.557 -1.379 -9.915 1.00 95.69 86 LEU A CA 1
ATOM 650 C C . LEU A 1 86 ? 7.465 -2.545 -10.900 1.00 95.69 86 LEU A C 1
ATOM 652 O O . LEU A 1 86 ? 8.446 -2.867 -11.569 1.00 95.69 86 LEU A O 1
ATOM 656 N N . ALA A 1 87 ? 6.278 -3.139 -11.010 1.00 96.81 87 ALA A N 1
ATOM 657 C CA . ALA A 1 87 ? 5.926 -4.056 -12.093 1.00 96.81 87 ALA A CA 1
ATOM 658 C C . ALA A 1 87 ? 4.603 -3.629 -12.723 1.00 96.81 87 ALA A C 1
ATOM 660 O O . ALA A 1 87 ? 3.667 -3.248 -12.011 1.00 96.81 87 ALA A O 1
ATOM 661 N N . PHE A 1 88 ? 4.538 -3.666 -14.048 1.00 97.69 88 PHE A N 1
ATOM 662 C CA . PHE A 1 88 ? 3.463 -3.063 -14.825 1.00 97.69 88 PHE A CA 1
ATOM 663 C C . PHE A 1 88 ? 3.317 -3.725 -16.199 1.00 97.69 88 PHE A C 1
ATOM 665 O O . PHE A 1 88 ? 4.251 -4.325 -16.730 1.00 97.69 88 PHE A O 1
ATOM 672 N N . ASP A 1 89 ? 2.131 -3.573 -16.779 1.00 95.62 89 ASP A N 1
ATOM 673 C CA . ASP A 1 89 ? 1.877 -3.806 -18.200 1.00 95.62 89 ASP A CA 1
ATOM 674 C C . ASP A 1 89 ? 1.570 -2.465 -18.901 1.00 95.62 89 ASP A C 1
ATOM 676 O O . ASP A 1 89 ? 1.790 -1.386 -18.342 1.00 95.62 89 ASP A O 1
ATOM 680 N N . ALA A 1 90 ? 1.079 -2.513 -20.142 1.00 91.81 90 ALA A N 1
ATOM 681 C CA . ALA A 1 90 ? 0.751 -1.313 -20.912 1.00 91.81 90 ALA A CA 1
ATOM 682 C C . ALA A 1 90 ? -0.381 -0.460 -20.297 1.00 91.81 90 ALA A C 1
ATOM 684 O O . ALA A 1 90 ? -0.461 0.737 -20.571 1.00 91.81 90 ALA A O 1
ATOM 685 N N . GLY A 1 91 ? -1.266 -1.053 -19.492 1.00 93.75 91 GLY A N 1
ATOM 686 C CA . GLY A 1 91 ? -2.480 -0.413 -18.984 1.00 93.75 91 GLY A CA 1
ATOM 687 C C . GLY A 1 91 ? -2.555 -0.265 -17.466 1.00 93.75 91 GLY A C 1
ATOM 688 O O . GLY A 1 91 ? -3.309 0.584 -16.987 1.00 93.75 91 GLY A O 1
ATOM 689 N N . ALA A 1 92 ? -1.808 -1.053 -16.694 1.00 96.88 92 ALA A N 1
ATOM 690 C CA . ALA A 1 92 ? -1.961 -1.113 -15.248 1.00 96.88 92 ALA A CA 1
ATOM 691 C C . ALA A 1 92 ? -0.657 -1.344 -14.480 1.00 96.88 92 ALA A C 1
ATOM 693 O O . ALA A 1 92 ? 0.273 -2.018 -14.925 1.00 96.88 92 ALA A O 1
ATOM 694 N N . LEU A 1 93 ? -0.655 -0.829 -13.251 1.00 97.44 93 LEU A N 1
ATOM 695 C CA . LEU A 1 93 ? 0.364 -1.115 -12.255 1.00 97.44 93 LEU A CA 1
ATOM 696 C C . LEU A 1 93 ? -0.036 -2.369 -11.469 1.00 97.44 93 LEU A C 1
ATOM 698 O O . LEU A 1 93 ? -1.158 -2.474 -10.967 1.00 97.44 93 LEU A O 1
ATOM 702 N N . TRP A 1 94 ? 0.892 -3.311 -11.353 1.00 97.44 94 TRP A N 1
ATOM 703 C CA . TRP A 1 94 ? 0.698 -4.577 -10.642 1.00 97.44 94 TRP A CA 1
ATOM 704 C C . TRP A 1 94 ? 1.391 -4.585 -9.289 1.00 97.44 94 TRP A C 1
ATOM 706 O O . TRP A 1 94 ? 0.889 -5.171 -8.331 1.00 97.44 94 TRP A O 1
ATOM 716 N N . HIS A 1 95 ? 2.546 -3.925 -9.208 1.00 96.50 95 HIS A N 1
ATOM 717 C CA . HIS A 1 95 ? 3.348 -3.888 -7.998 1.00 96.50 95 HIS A CA 1
ATOM 718 C C . HIS A 1 95 ? 4.025 -2.537 -7.822 1.00 96.50 95 HIS A C 1
ATOM 720 O O . HIS A 1 95 ? 4.532 -1.960 -8.782 1.00 96.50 95 HIS A O 1
ATOM 726 N N . LEU A 1 96 ? 4.067 -2.070 -6.580 1.00 95.69 96 LEU A N 1
ATOM 727 C CA . LEU A 1 96 ? 4.904 -0.973 -6.120 1.00 95.69 96 LEU A CA 1
ATOM 728 C C . LEU A 1 96 ? 5.302 -1.275 -4.681 1.00 95.69 96 LEU A C 1
ATOM 730 O O . LEU A 1 96 ? 4.470 -1.260 -3.775 1.00 95.69 96 LEU A O 1
ATOM 734 N N . SER A 1 97 ? 6.588 -1.513 -4.452 1.00 93.31 97 SER A N 1
ATOM 735 C CA . SER A 1 97 ? 7.127 -1.632 -3.098 1.00 93.31 97 SER A CA 1
ATOM 736 C C . SER A 1 97 ? 8.447 -0.901 -2.982 1.00 93.31 97 SER A C 1
ATOM 738 O O . SER A 1 97 ? 9.250 -0.903 -3.912 1.00 93.31 97 SER A O 1
ATOM 740 N N . PHE A 1 98 ? 8.697 -0.322 -1.815 1.00 88.94 98 PHE A N 1
ATOM 741 C CA . PHE A 1 98 ? 9.958 0.352 -1.544 1.00 88.94 98 PHE A CA 1
ATOM 742 C C . PHE A 1 98 ? 11.050 -0.670 -1.258 1.00 88.94 98 PHE A C 1
ATOM 744 O O . PHE A 1 98 ? 10.870 -1.550 -0.410 1.00 88.94 98 PHE A O 1
ATOM 751 N N . THR A 1 99 ? 12.180 -0.522 -1.937 1.00 75.94 99 THR A N 1
ATOM 752 C CA . THR A 1 99 ? 13.359 -1.368 -1.762 1.00 75.94 99 THR A CA 1
ATOM 753 C C . THR A 1 99 ? 14.465 -0.590 -1.055 1.00 75.94 99 THR A C 1
ATOM 755 O O . THR A 1 99 ? 14.433 0.637 -0.946 1.00 75.94 99 THR A O 1
ATOM 758 N N . GLY A 1 100 ? 15.437 -1.317 -0.506 1.00 60.28 100 GLY A N 1
ATOM 759 C CA . GLY A 1 100 ? 16.776 -0.760 -0.324 1.00 60.28 100 GLY A CA 1
ATOM 760 C C . GLY A 1 100 ? 17.548 -0.839 -1.648 1.00 60.28 100 GLY A C 1
ATOM 761 O O . GLY A 1 100 ? 17.128 -1.591 -2.531 1.00 60.28 100 GLY A O 1
ATOM 762 N N . PRO A 1 101 ? 18.665 -0.111 -1.788 1.00 45.31 101 PRO A N 1
ATOM 763 C CA . PRO A 1 101 ? 19.491 -0.177 -2.991 1.00 45.31 101 PRO A CA 1
ATOM 764 C C . PRO A 1 101 ? 19.999 -1.608 -3.256 1.00 45.31 101 PRO A C 1
ATOM 766 O O . PRO A 1 101 ? 20.472 -2.278 -2.335 1.00 45.31 101 PRO A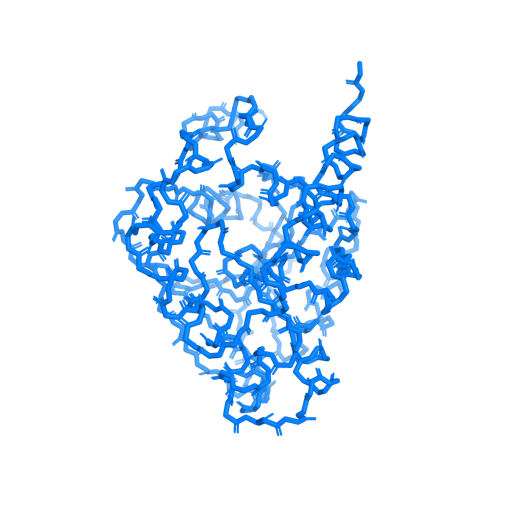 O 1
ATOM 769 N N . GLY A 1 102 ? 19.931 -2.073 -4.514 1.00 54.88 102 GLY A N 1
ATOM 770 C CA . GLY A 1 102 ? 20.608 -3.294 -4.990 1.00 54.88 102 GLY A CA 1
ATOM 771 C C . GLY A 1 102 ? 19.736 -4.365 -5.676 1.00 54.88 102 GLY A C 1
ATOM 772 O O . GLY A 1 102 ? 18.535 -4.204 -5.882 1.00 54.88 102 GLY A O 1
ATOM 773 N N . ARG A 1 103 ? 20.361 -5.511 -6.011 1.00 54.81 103 ARG A N 1
ATOM 774 C CA . ARG A 1 103 ? 19.806 -6.652 -6.793 1.00 54.81 103 ARG A CA 1
ATOM 775 C C . ARG A 1 103 ? 18.607 -7.392 -6.160 1.00 54.81 103 ARG A C 1
ATOM 777 O O . ARG A 1 103 ? 18.150 -8.394 -6.699 1.00 54.81 103 ARG A O 1
ATOM 784 N N . ALA A 1 104 ? 18.076 -6.925 -5.032 1.00 75.75 104 ALA A N 1
ATOM 785 C CA . ALA A 1 104 ? 16.939 -7.554 -4.358 1.00 75.75 104 ALA A CA 1
ATOM 786 C C . ALA A 1 104 ? 15.581 -7.260 -5.029 1.00 75.75 104 ALA A C 1
ATOM 788 O O . ALA A 1 104 ? 14.606 -7.947 -4.736 1.00 75.75 104 ALA A O 1
ATOM 789 N N . ALA A 1 105 ? 15.504 -6.265 -5.919 1.00 83.25 105 ALA A N 1
ATOM 790 C CA . ALA A 1 105 ? 14.259 -5.812 -6.541 1.00 83.25 105 ALA A CA 1
ATOM 791 C C . ALA A 1 105 ? 13.517 -6.929 -7.300 1.00 83.25 105 ALA A C 1
ATOM 793 O O . ALA A 1 105 ? 12.345 -7.187 -7.028 1.00 83.25 105 ALA A O 1
ATOM 794 N N . GLU A 1 106 ? 14.207 -7.648 -8.187 1.00 83.12 106 GLU A N 1
ATOM 795 C CA . GLU A 1 106 ? 13.604 -8.739 -8.961 1.00 83.12 106 GLU A CA 1
ATOM 796 C C . GLU A 1 106 ? 13.183 -9.918 -8.068 1.00 83.12 106 GLU A C 1
ATOM 798 O O . GLU A 1 106 ? 12.105 -10.486 -8.236 1.00 83.12 106 GLU A O 1
ATOM 803 N N . VAL A 1 107 ? 13.995 -10.259 -7.062 1.00 86.69 107 VAL A N 1
ATOM 804 C CA . VAL A 1 107 ? 13.672 -11.321 -6.092 1.00 86.69 107 VAL A CA 1
ATOM 805 C C . VAL A 1 107 ? 12.411 -10.972 -5.301 1.00 86.69 107 VAL A C 1
ATOM 807 O O . VAL A 1 107 ? 11.552 -11.830 -5.088 1.00 86.69 107 VAL A O 1
ATOM 810 N N . LEU A 1 108 ? 12.269 -9.708 -4.888 1.00 85.88 108 LEU A N 1
ATOM 811 C CA . LEU A 1 108 ? 11.060 -9.220 -4.229 1.00 85.88 108 LEU A CA 1
ATOM 812 C C . LEU A 1 108 ? 9.849 -9.338 -5.157 1.00 85.88 108 LEU A C 1
ATOM 814 O O . LEU A 1 108 ? 8.831 -9.891 -4.743 1.00 85.88 108 LEU A O 1
ATOM 818 N N . LEU A 1 109 ? 9.966 -8.902 -6.414 1.00 89.38 109 LEU A N 1
ATOM 819 C CA . LEU A 1 109 ? 8.885 -9.020 -7.394 1.00 89.38 109 LEU A CA 1
ATOM 820 C C . LEU A 1 109 ? 8.442 -10.469 -7.598 1.00 89.38 109 LEU A C 1
ATOM 822 O O . LEU A 1 109 ? 7.255 -10.759 -7.477 1.00 89.38 109 LEU A O 1
ATOM 826 N N . ARG A 1 110 ? 9.381 -11.396 -7.813 1.00 89.19 110 ARG A N 1
ATOM 827 C CA . ARG A 1 110 ? 9.081 -12.828 -7.994 1.00 89.19 110 ARG A CA 1
ATOM 828 C C . ARG A 1 110 ? 8.416 -13.449 -6.769 1.00 89.19 110 ARG A C 1
ATOM 830 O O . ARG A 1 110 ? 7.575 -14.330 -6.902 1.00 89.19 110 ARG A O 1
ATOM 837 N N . ARG A 1 111 ? 8.744 -12.972 -5.566 1.00 88.69 111 ARG A N 1
ATOM 838 C CA . ARG A 1 111 ? 8.078 -13.404 -4.331 1.00 88.69 111 ARG A CA 1
ATOM 839 C C . ARG A 1 111 ? 6.640 -12.887 -4.228 1.00 88.69 111 ARG A C 1
ATOM 841 O O . ARG A 1 111 ? 5.783 -13.595 -3.704 1.00 88.69 111 ARG A O 1
ATOM 848 N N . HIS A 1 112 ? 6.390 -11.652 -4.656 1.00 87.88 112 HIS A N 1
ATOM 849 C CA . HIS A 1 112 ? 5.074 -11.016 -4.557 1.00 87.88 112 HIS A CA 1
ATOM 850 C C . HIS A 1 112 ? 4.132 -11.397 -5.705 1.00 87.88 112 HIS A C 1
ATOM 852 O O . HIS A 1 112 ? 2.923 -11.472 -5.494 1.00 87.88 112 HIS A O 1
ATOM 858 N N . LEU A 1 113 ? 4.681 -11.688 -6.883 1.00 91.25 113 LEU A N 1
ATOM 859 C CA . LEU A 1 113 ? 3.963 -12.069 -8.096 1.00 91.25 113 LEU A CA 1
ATOM 860 C C . LEU A 1 113 ? 4.551 -13.376 -8.663 1.00 91.25 113 LEU A C 1
ATOM 862 O O . LEU A 1 113 ? 5.219 -13.358 -9.696 1.00 91.25 113 LEU A O 1
ATOM 866 N N . PRO A 1 114 ? 4.332 -14.524 -7.996 1.00 91.19 114 PRO A N 1
ATOM 867 C CA . PRO A 1 114 ? 4.968 -15.788 -8.374 1.00 91.19 114 PRO A CA 1
ATOM 868 C C . PRO A 1 114 ? 4.498 -16.352 -9.722 1.00 91.19 114 PRO A C 1
ATOM 870 O O . PRO A 1 114 ? 5.237 -17.112 -10.336 1.00 91.19 114 PRO A O 1
ATOM 873 N N . ALA A 1 115 ? 3.297 -15.988 -10.184 1.00 91.62 115 ALA A N 1
ATOM 874 C CA . ALA A 1 115 ? 2.773 -16.394 -11.492 1.00 91.62 115 ALA A CA 1
ATOM 875 C C . ALA A 1 115 ? 3.245 -15.491 -12.649 1.00 91.62 115 ALA A C 1
ATOM 877 O O . ALA A 1 115 ? 3.011 -15.809 -13.813 1.00 91.62 115 ALA A O 1
ATOM 878 N N . ALA A 1 116 ? 3.916 -14.371 -12.352 1.00 93.25 116 ALA A N 1
ATOM 879 C CA . ALA A 1 116 ? 4.318 -13.425 -13.380 1.00 93.25 116 ALA A CA 1
ATOM 880 C C . ALA A 1 116 ? 5.586 -13.878 -14.115 1.00 93.25 116 ALA A C 1
ATOM 882 O O . ALA A 1 116 ? 6.622 -14.175 -13.510 1.00 93.25 116 ALA A O 1
ATOM 883 N N . ARG A 1 117 ? 5.533 -13.820 -15.447 1.00 93.75 117 ARG A N 1
ATOM 884 C CA . ARG A 1 117 ? 6.703 -13.860 -16.317 1.00 93.75 117 ARG A CA 1
ATOM 885 C C . ARG A 1 117 ? 7.232 -12.441 -16.500 1.00 93.75 117 ARG A C 1
ATOM 887 O O . ARG A 1 117 ? 6.663 -11.638 -17.232 1.00 93.75 117 ARG A O 1
ATOM 894 N N . PHE A 1 118 ? 8.333 -12.128 -15.830 1.00 92.25 118 PHE A N 1
ATOM 895 C CA . PHE A 1 118 ? 8.996 -10.836 -15.995 1.00 92.25 118 PHE A CA 1
ATOM 896 C C . PHE A 1 118 ? 9.820 -10.793 -17.280 1.00 92.25 118 PHE A C 1
ATOM 898 O O . PHE A 1 118 ? 10.540 -11.749 -17.585 1.00 92.25 118 PHE A O 1
ATOM 905 N N . LEU A 1 119 ? 9.759 -9.666 -17.991 1.00 88.25 119 LEU A N 1
ATOM 906 C CA . LEU A 1 119 ? 10.693 -9.378 -19.077 1.00 88.25 119 LEU A CA 1
ATOM 907 C C . LEU A 1 119 ? 12.135 -9.400 -18.547 1.00 88.25 119 LEU A C 1
ATOM 909 O O . LEU A 1 119 ? 12.414 -8.947 -17.434 1.00 88.25 119 LEU A O 1
ATOM 913 N N . SER A 1 120 ? 13.054 -9.955 -19.341 1.00 81.56 120 SER A N 1
ATOM 914 C CA . SER A 1 120 ? 14.415 -10.274 -18.885 1.00 81.56 120 SER A CA 1
ATOM 915 C C . SER A 1 120 ? 15.257 -9.053 -18.517 1.00 81.56 120 SER A C 1
ATOM 917 O O . SER A 1 120 ? 16.207 -9.192 -17.755 1.00 81.56 120 SER A O 1
ATOM 919 N N . GLN A 1 121 ? 14.935 -7.877 -19.059 1.00 88.12 121 GLN A N 1
ATOM 920 C CA . GLN A 1 121 ? 15.634 -6.628 -18.767 1.00 88.12 121 GLN A CA 1
ATOM 921 C C . GLN A 1 121 ? 14.696 -5.663 -18.033 1.00 88.12 121 GLN A C 1
ATOM 923 O O . GLN A 1 121 ? 13.549 -5.509 -18.462 1.00 88.12 121 GLN A O 1
ATOM 928 N N . PRO A 1 122 ? 15.158 -5.006 -16.954 1.00 91.31 122 PRO A N 1
ATOM 929 C CA . PRO A 1 122 ? 14.396 -3.939 -16.328 1.00 91.31 122 PRO A CA 1
ATOM 930 C C . PRO A 1 122 ? 14.268 -2.733 -17.269 1.00 91.31 122 PRO A C 1
ATOM 932 O O . PRO A 1 122 ? 15.204 -2.387 -17.986 1.00 91.31 122 PRO A O 1
ATOM 935 N N . ASP A 1 123 ? 13.130 -2.051 -17.199 1.00 93.44 123 ASP A N 1
ATOM 936 C CA . ASP A 1 123 ? 12.838 -0.797 -17.886 1.00 93.44 123 ASP A CA 1
ATOM 937 C C . ASP A 1 123 ? 12.743 0.353 -16.860 1.00 93.44 123 ASP A C 1
ATOM 939 O O . ASP A 1 123 ? 11.660 0.653 -16.337 1.00 93.44 123 ASP A O 1
ATOM 943 N N . PRO A 1 124 ? 13.875 1.001 -16.515 1.00 88.94 124 PRO A N 1
ATOM 944 C CA . PRO A 1 124 ? 13.893 2.104 -15.556 1.00 88.94 124 PRO A CA 1
ATOM 945 C C . PRO A 1 124 ? 13.152 3.348 -16.068 1.00 88.94 124 PRO A C 1
ATOM 947 O O . PRO A 1 124 ? 12.625 4.118 -15.266 1.00 88.94 124 PRO A O 1
ATOM 950 N N . VAL A 1 125 ? 13.058 3.544 -17.389 1.00 90.31 125 VAL A N 1
ATOM 951 C CA . VAL A 1 125 ? 12.365 4.698 -17.981 1.00 90.31 125 VAL A CA 1
ATOM 952 C C . VAL A 1 125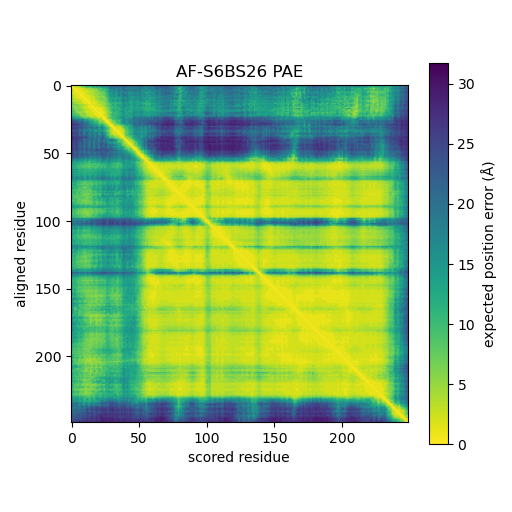 ? 10.856 4.542 -17.819 1.00 90.31 125 VAL A C 1
ATOM 954 O O . VAL A 1 125 ? 10.181 5.465 -17.353 1.00 90.31 125 VAL A O 1
ATOM 957 N N . ALA A 1 126 ? 10.308 3.371 -18.146 1.00 93.25 126 ALA A N 1
ATOM 958 C CA . ALA A 1 126 ? 8.900 3.085 -17.905 1.00 93.25 126 ALA A CA 1
ATOM 959 C C . ALA A 1 126 ? 8.581 3.061 -16.403 1.00 93.25 126 ALA A C 1
ATOM 961 O O . ALA A 1 126 ? 7.557 3.615 -15.997 1.00 93.25 126 ALA A O 1
ATOM 962 N N . ALA A 1 127 ? 9.471 2.521 -15.564 1.00 92.88 127 ALA A N 1
ATOM 963 C CA . ALA A 1 127 ? 9.309 2.561 -14.112 1.00 92.88 127 ALA A CA 1
ATOM 964 C C . ALA A 1 127 ? 9.257 3.999 -13.573 1.00 92.88 127 ALA A C 1
ATOM 966 O O . ALA A 1 127 ? 8.384 4.312 -12.764 1.00 92.88 127 ALA A O 1
ATOM 967 N N . ALA A 1 128 ? 10.120 4.899 -14.058 1.00 87.81 128 ALA A N 1
ATOM 968 C CA . ALA A 1 128 ? 10.103 6.311 -13.683 1.00 87.81 128 ALA A CA 1
ATOM 969 C C . ALA A 1 128 ? 8.809 7.016 -14.120 1.00 87.81 128 ALA A C 1
ATOM 971 O O . ALA A 1 128 ? 8.258 7.804 -13.354 1.00 87.81 128 ALA A O 1
ATOM 972 N N 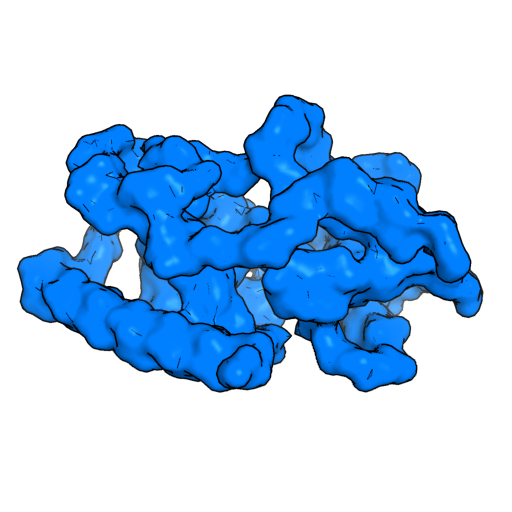. ARG A 1 129 ? 8.270 6.694 -15.305 1.00 91.19 129 ARG A N 1
ATOM 973 C CA . ARG A 1 129 ? 6.961 7.202 -15.759 1.00 91.19 129 ARG A CA 1
ATOM 974 C C . ARG A 1 129 ? 5.822 6.710 -14.866 1.00 91.19 129 ARG A C 1
ATOM 976 O O . ARG A 1 129 ? 4.976 7.505 -14.461 1.00 91.19 129 ARG A O 1
ATOM 983 N N . TRP A 1 130 ? 5.808 5.422 -14.523 1.00 94.50 130 TRP A N 1
ATOM 984 C CA . TRP A 1 130 ? 4.814 4.856 -13.609 1.00 94.50 130 TRP A CA 1
ATOM 985 C C . TRP A 1 130 ? 4.921 5.431 -12.198 1.00 94.50 130 TRP A C 1
ATOM 987 O O . TRP A 1 130 ? 3.891 5.735 -11.602 1.00 94.50 130 TRP A O 1
ATOM 997 N N . ALA A 1 131 ? 6.135 5.636 -11.684 1.00 90.38 131 ALA A N 1
ATOM 998 C CA . ALA A 1 131 ? 6.361 6.316 -10.414 1.00 90.38 131 ALA A CA 1
ATOM 999 C C . ALA A 1 131 ? 5.864 7.768 -10.472 1.00 90.38 131 ALA A C 1
ATOM 1001 O O . ALA A 1 131 ? 5.087 8.175 -9.614 1.00 90.38 131 ALA A O 1
ATOM 1002 N N . GLY A 1 132 ? 6.222 8.515 -11.521 1.00 87.06 132 GLY A N 1
ATOM 1003 C CA . GLY A 1 132 ? 5.733 9.874 -11.752 1.00 87.06 132 GLY A CA 1
ATOM 1004 C C . GLY A 1 132 ? 4.213 9.940 -11.661 1.00 87.06 132 GLY A C 1
ATOM 1005 O O . GLY A 1 132 ? 3.689 10.706 -10.864 1.00 87.06 132 GLY A O 1
ATOM 1006 N N . ARG A 1 133 ? 3.504 9.038 -12.353 1.00 89.94 133 ARG A N 1
ATOM 1007 C CA . ARG A 1 133 ? 2.047 8.911 -12.213 1.00 89.94 133 ARG A CA 1
ATOM 1008 C C . ARG A 1 133 ? 1.650 8.548 -10.780 1.00 89.94 133 ARG A C 1
ATOM 1010 O O . ARG A 1 133 ? 0.887 9.279 -10.167 1.00 89.94 133 ARG A O 1
ATOM 1017 N N . ALA A 1 134 ? 2.154 7.461 -10.200 1.00 89.75 134 ALA A N 1
ATOM 1018 C CA . ALA A 1 134 ? 1.740 6.968 -8.877 1.00 89.75 134 ALA A CA 1
ATOM 1019 C C . ALA A 1 134 ? 1.796 8.027 -7.753 1.00 89.75 134 ALA A C 1
ATOM 1021 O O . ALA A 1 134 ? 0.996 7.992 -6.813 1.00 89.75 134 ALA A O 1
ATOM 1022 N N . PHE A 1 135 ? 2.710 8.986 -7.854 1.00 84.94 135 PHE A N 1
ATOM 1023 C CA . PHE A 1 135 ? 2.902 10.041 -6.862 1.00 84.94 135 PHE A CA 1
ATOM 1024 C C . PHE A 1 135 ? 2.468 11.439 -7.344 1.00 84.94 135 PHE A C 1
ATOM 1026 O O . PHE A 1 135 ? 2.615 12.399 -6.592 1.00 84.94 135 PHE A O 1
ATOM 1033 N N . AS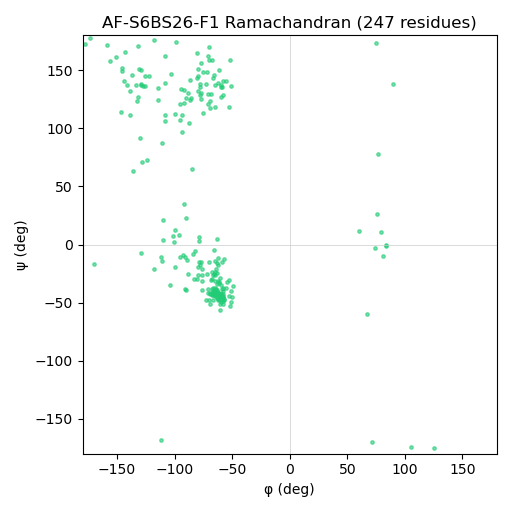P A 1 136 ? 1.906 11.567 -8.546 1.00 80.44 136 ASP A N 1
ATOM 1034 C CA . ASP A 1 136 ? 1.298 12.810 -9.023 1.00 80.44 136 ASP A CA 1
ATOM 1035 C C . ASP A 1 136 ? -0.085 13.020 -8.382 1.00 80.44 136 ASP A C 1
ATOM 1037 O O . ASP A 1 136 ? -0.967 12.158 -8.457 1.00 80.44 136 ASP A O 1
ATOM 1041 N N . THR A 1 137 ? -0.259 14.177 -7.742 1.00 66.94 137 THR A N 1
ATOM 1042 C CA . THR A 1 137 ? -1.494 14.628 -7.076 1.00 66.94 137 THR A CA 1
ATOM 1043 C C . THR A 1 137 ? -2.423 15.432 -7.972 1.00 66.94 137 THR A C 1
ATOM 1045 O O . THR A 1 137 ? -3.548 15.740 -7.573 1.00 66.94 137 THR A O 1
ATOM 1048 N N . THR A 1 138 ? -1.948 15.822 -9.150 1.00 67.31 138 THR A N 1
ATOM 1049 C CA . THR A 1 138 ? -2.642 16.725 -10.072 1.00 67.31 138 THR A CA 1
ATOM 1050 C C . THR A 1 138 ? -3.353 15.980 -11.200 1.00 67.31 138 THR A C 1
ATOM 1052 O O . THR A 1 138 ? -4.289 16.514 -11.794 1.00 67.31 138 THR A O 1
ATOM 1055 N N . ASP A 1 139 ? -2.958 14.729 -11.452 1.00 62.50 139 ASP A N 1
ATOM 1056 C CA . ASP A 1 139 ? -3.477 13.896 -12.535 1.00 62.50 139 ASP A CA 1
ATOM 1057 C C . ASP A 1 139 ? -4.941 13.474 -12.301 1.00 62.50 139 ASP A C 1
ATOM 1059 O O . ASP A 1 139 ? -5.278 12.751 -11.357 1.00 62.50 139 ASP A O 1
ATOM 1063 N N . ALA A 1 140 ? -5.822 13.916 -13.203 1.00 67.19 140 ALA A N 1
ATOM 1064 C CA . ALA A 1 140 ? -7.247 13.593 -13.196 1.00 67.19 140 ALA A CA 1
ATOM 1065 C C . ALA A 1 140 ? -7.554 12.189 -13.750 1.00 67.19 140 ALA A C 1
ATOM 1067 O O . ALA A 1 140 ? -8.662 11.683 -13.550 1.00 67.19 140 ALA A O 1
ATOM 1068 N N . VAL A 1 141 ? -6.604 11.547 -14.440 1.00 82.81 141 VAL A N 1
ATOM 1069 C CA . VAL A 1 141 ? -6.824 10.236 -15.058 1.00 82.81 141 VAL A CA 1
ATOM 1070 C C . VAL A 1 141 ? -6.758 9.140 -13.988 1.00 82.81 141 VAL A C 1
ATOM 1072 O O . VAL A 1 141 ? -5.783 9.069 -13.235 1.00 82.81 141 VAL A O 1
ATOM 1075 N N . PRO A 1 142 ? -7.752 8.240 -13.889 1.00 89.25 142 PRO A N 1
ATOM 1076 C CA . PRO A 1 142 ? -7.675 7.124 -12.955 1.00 89.25 142 PRO A CA 1
ATOM 1077 C C . PRO A 1 142 ? -6.471 6.216 -13.233 1.00 89.25 142 PRO A C 1
ATOM 1079 O O . PRO A 1 142 ? -6.171 5.879 -14.380 1.00 89.25 142 PRO A O 1
ATOM 1082 N N . LEU A 1 143 ? -5.778 5.793 -12.174 1.00 92.69 143 LEU A N 1
ATOM 1083 C CA . LEU A 1 143 ? -4.714 4.798 -12.291 1.00 92.69 143 LEU A CA 1
ATOM 1084 C C . LEU A 1 143 ? -5.307 3.402 -12.115 1.00 92.69 143 LEU A C 1
ATOM 1086 O O . LEU A 1 143 ? -5.974 3.123 -11.116 1.00 92.69 143 LEU A O 1
ATOM 1090 N N . HIS A 1 144 ? -5.058 2.522 -13.077 1.00 96.44 144 HIS A N 1
ATOM 1091 C CA . HIS A 1 144 ? -5.529 1.146 -13.018 1.00 96.44 144 HIS A CA 1
ATOM 1092 C C . HIS A 1 144 ? -4.537 0.283 -12.242 1.00 96.44 144 HIS A C 1
ATOM 1094 O O . HIS A 1 144 ? -3.348 0.252 -12.566 1.00 96.44 144 HIS A O 1
ATOM 1100 N N . LEU A 1 145 ? -5.039 -0.422 -11.229 1.00 97.50 145 LEU A N 1
ATOM 1101 C CA . LEU A 1 145 ? -4.282 -1.365 -10.416 1.00 97.50 145 LEU A CA 1
ATOM 1102 C C . LEU A 1 145 ? -4.815 -2.781 -10.640 1.00 97.50 145 LEU A C 1
ATOM 1104 O O . LEU A 1 145 ? -6.006 -3.043 -10.430 1.00 97.50 145 LEU A O 1
ATOM 1108 N N . ARG A 1 146 ? -3.935 -3.703 -11.033 1.00 97.19 146 ARG A N 1
ATOM 1109 C CA . ARG A 1 146 ? -4.246 -5.137 -11.131 1.00 97.19 146 ARG A CA 1
ATOM 1110 C C . ARG A 1 146 ? -3.713 -5.835 -9.890 1.00 97.19 146 ARG A C 1
ATOM 1112 O O . ARG A 1 146 ? -2.510 -5.890 -9.664 1.00 97.19 146 ARG A O 1
ATOM 1119 N N . LEU A 1 147 ? -4.624 -6.332 -9.060 1.00 96.25 147 LEU A N 1
ATOM 1120 C CA . LEU A 1 147 ? -4.301 -6.893 -7.755 1.00 96.25 147 LEU A CA 1
ATOM 1121 C C . LEU A 1 147 ? -4.458 -8.409 -7.784 1.00 96.25 147 LEU A C 1
ATOM 1123 O O . LEU A 1 147 ? -5.572 -8.930 -7.867 1.00 96.25 147 LEU A O 1
ATOM 1127 N N . SER A 1 148 ? -3.328 -9.098 -7.675 1.00 94.19 148 SER A N 1
ATOM 1128 C CA . SER A 1 148 ? -3.258 -10.551 -7.583 1.00 94.19 148 SER A CA 1
ATOM 1129 C C . SER A 1 148 ? -3.234 -10.977 -6.115 1.00 94.19 148 SER A C 1
ATOM 1131 O O . SER A 1 148 ? -2.288 -10.690 -5.383 1.00 94.19 148 SER A O 1
ATOM 1133 N N . GLY A 1 149 ? -4.309 -11.612 -5.649 1.00 93.12 149 GLY A N 1
ATOM 1134 C CA . GLY A 1 149 ? -4.434 -12.056 -4.259 1.00 93.12 149 GLY A CA 1
ATOM 1135 C C . GLY A 1 149 ? -5.680 -12.890 -4.000 1.00 93.12 149 GLY A C 1
ATOM 1136 O O . GLY A 1 149 ? -6.510 -13.098 -4.880 1.00 93.12 149 GLY A O 1
ATOM 1137 N N . THR A 1 150 ? -5.847 -13.372 -2.772 1.00 94.44 150 THR A N 1
ATOM 1138 C CA . THR A 1 150 ? -7.083 -14.051 -2.364 1.00 94.44 150 THR A CA 1
ATOM 1139 C C . THR A 1 150 ? -8.257 -13.072 -2.334 1.00 94.44 150 THR A C 1
ATOM 1141 O O . THR A 1 150 ? -8.077 -11.864 -2.166 1.00 94.44 150 THR A O 1
ATOM 1144 N N . ALA A 1 151 ? -9.488 -13.584 -2.410 1.00 94.81 151 ALA A N 1
ATOM 1145 C CA . ALA A 1 151 ? -10.686 -12.750 -2.298 1.00 94.81 151 ALA A CA 1
ATOM 1146 C C . ALA A 1 151 ? -10.711 -11.921 -0.997 1.00 94.81 151 ALA A C 1
ATOM 1148 O O . ALA A 1 151 ? -11.123 -10.763 -0.999 1.00 94.81 151 ALA A O 1
ATOM 1149 N N . PHE A 1 152 ? -10.229 -12.488 0.117 1.00 95.88 152 PHE A N 1
ATOM 1150 C CA . PHE A 1 152 ? -10.126 -11.759 1.383 1.00 95.88 152 PHE A CA 1
ATOM 1151 C C . PHE A 1 152 ? -9.081 -10.639 1.326 1.00 95.88 152 PHE A C 1
ATOM 1153 O O . PHE A 1 152 ? -9.359 -9.525 1.762 1.00 95.88 152 PHE A O 1
ATOM 1160 N N . GLN A 1 153 ? -7.906 -10.903 0.747 1.00 97.19 153 GLN A N 1
ATOM 1161 C CA . GLN A 1 153 ? -6.887 -9.873 0.546 1.00 97.19 153 GLN A CA 1
ATOM 1162 C C . GLN A 1 153 ? -7.415 -8.720 -0.302 1.00 97.19 153 GLN A C 1
ATOM 1164 O O . GLN A 1 153 ? -7.271 -7.566 0.089 1.00 97.19 153 GLN A O 1
ATOM 1169 N N . PHE A 1 154 ? -8.100 -9.031 -1.403 1.00 97.12 154 PHE A N 1
ATOM 1170 C CA . PHE A 1 154 ? -8.682 -8.020 -2.275 1.00 97.12 154 PHE A CA 1
ATOM 1171 C C . PHE A 1 154 ? -9.691 -7.127 -1.542 1.00 97.12 154 PHE A C 1
ATOM 1173 O O . PHE A 1 154 ? -9.593 -5.907 -1.646 1.00 97.12 154 PHE A O 1
ATOM 1180 N N . ARG A 1 155 ? -10.587 -7.696 -0.719 1.00 96.62 155 ARG A N 1
ATOM 1181 C CA . ARG A 1 155 ? -11.509 -6.898 0.114 1.00 96.62 155 ARG A CA 1
ATOM 1182 C C . ARG A 1 155 ? -10.776 -5.980 1.093 1.00 96.62 155 ARG A C 1
ATOM 1184 O O . ARG A 1 155 ? -11.149 -4.818 1.232 1.00 96.62 155 ARG A O 1
ATOM 1191 N N . VAL A 1 156 ? -9.717 -6.471 1.739 1.00 97.69 156 VAL A N 1
ATOM 1192 C CA . VAL A 1 156 ? -8.881 -5.657 2.640 1.00 97.69 156 VAL A CA 1
ATOM 1193 C C . VAL A 1 156 ? -8.203 -4.516 1.877 1.00 97.69 156 VAL A C 1
ATOM 1195 O O . VAL A 1 156 ? -8.195 -3.381 2.345 1.00 97.69 156 VAL A O 1
ATOM 1198 N N . TRP A 1 157 ? -7.674 -4.775 0.682 1.00 97.56 157 TRP A N 1
ATOM 1199 C CA . TRP A 1 157 ? -7.047 -3.753 -0.158 1.00 97.56 157 TRP A CA 1
ATOM 1200 C C . TRP A 1 157 ? -8.046 -2.711 -0.672 1.00 97.56 157 TRP A C 1
ATOM 1202 O O . TRP A 1 157 ? -7.733 -1.522 -0.685 1.00 97.56 157 TRP A O 1
ATOM 1212 N N . GLN A 1 158 ? -9.268 -3.123 -1.019 1.00 95.38 158 GLN A N 1
ATOM 1213 C CA . GLN A 1 158 ? -10.358 -2.203 -1.350 1.00 95.38 158 GLN A CA 1
ATOM 1214 C C . GLN A 1 158 ? -10.745 -1.324 -0.156 1.00 95.38 158 GLN A C 1
ATOM 1216 O O . GLN A 1 158 ? -10.958 -0.126 -0.330 1.00 95.38 158 GLN A O 1
ATOM 1221 N N . ALA A 1 159 ? -10.814 -1.894 1.051 1.00 91.56 159 ALA A N 1
ATOM 1222 C CA . ALA A 1 159 ? -11.073 -1.135 2.270 1.00 91.56 159 ALA A CA 1
ATOM 1223 C C . ALA A 1 159 ? -9.964 -0.103 2.535 1.00 91.56 159 ALA A C 1
ATOM 1225 O O . ALA A 1 159 ? -10.264 1.066 2.766 1.00 91.56 159 ALA A O 1
ATOM 1226 N N . LEU A 1 160 ? -8.691 -0.499 2.407 1.00 92.50 160 LEU A N 1
ATOM 1227 C CA . LEU A 1 160 ? -7.545 0.411 2.523 1.00 92.50 160 LEU A CA 1
ATOM 1228 C C . LEU A 1 160 ? -7.626 1.567 1.525 1.00 92.50 160 LEU A C 1
ATOM 1230 O O . LEU A 1 160 ? -7.450 2.718 1.911 1.00 92.50 160 LEU A O 1
ATOM 1234 N N . ALA A 1 161 ? -7.911 1.275 0.253 1.00 91.31 161 ALA A N 1
ATOM 1235 C CA . ALA A 1 161 ? -7.969 2.278 -0.811 1.00 91.31 161 ALA A CA 1
ATOM 1236 C C . ALA A 1 161 ? -9.066 3.340 -0.602 1.00 91.31 161 ALA A C 1
ATOM 1238 O O . ALA A 1 161 ? -9.022 4.387 -1.239 1.00 91.31 161 ALA A O 1
ATOM 1239 N N . ARG A 1 162 ? -10.037 3.091 0.290 1.00 84.75 162 ARG A N 1
ATOM 1240 C CA . ARG A 1 162 ? -11.097 4.044 0.658 1.00 84.75 162 ARG A CA 1
ATOM 1241 C C . ARG A 1 162 ? -10.720 4.958 1.823 1.00 84.75 162 ARG A C 1
ATOM 1243 O O . ARG A 1 162 ? -11.419 5.939 2.058 1.00 84.75 162 ARG A O 1
ATOM 1250 N N . ILE A 1 163 ? -9.645 4.659 2.553 1.00 80.81 163 ILE A N 1
ATOM 1251 C CA . ILE A 1 163 ? -9.167 5.523 3.636 1.00 80.81 163 ILE A CA 1
ATOM 1252 C C . ILE A 1 163 ? -8.613 6.801 2.988 1.00 80.81 163 ILE A C 1
ATOM 1254 O O . ILE A 1 163 ? -7.723 6.689 2.144 1.00 80.81 163 ILE A O 1
ATOM 1258 N N . PRO A 1 164 ? -9.095 8.006 3.341 1.00 75.75 164 PRO A N 1
ATOM 1259 C CA . PRO A 1 164 ? -8.656 9.253 2.715 1.00 75.75 164 PRO A CA 1
ATOM 1260 C C . PRO A 1 164 ? -7.223 9.620 3.118 1.00 75.75 164 PRO A C 1
ATOM 1262 O O . PRO A 1 164 ? -6.691 9.112 4.108 1.00 75.75 164 PRO A O 1
ATOM 1265 N N . ALA A 1 165 ? -6.591 10.514 2.354 1.00 75.50 165 ALA A N 1
ATOM 1266 C CA . ALA A 1 165 ? -5.291 11.070 2.732 1.00 75.50 165 ALA A CA 1
ATOM 1267 C C . ALA A 1 165 ? -5.380 11.797 4.083 1.00 75.50 165 ALA A C 1
ATOM 1269 O O . ALA A 1 165 ? -6.348 12.514 4.342 1.00 75.50 165 ALA A O 1
ATOM 1270 N N . GLY A 1 166 ? -4.396 11.569 4.958 1.00 72.94 166 GLY A N 1
ATOM 1271 C CA . GLY A 1 166 ? -4.397 12.088 6.330 1.00 72.94 166 GLY A CA 1
ATOM 1272 C C . GLY A 1 166 ? -5.365 11.372 7.284 1.00 72.94 166 GLY A C 1
ATOM 1273 O O . GLY A 1 166 ? -5.388 11.686 8.472 1.00 72.94 166 GLY A O 1
ATOM 1274 N N . GLY A 1 167 ? -6.150 10.406 6.794 1.00 73.75 167 GLY A N 1
ATOM 1275 C CA . GLY A 1 167 ? -6.974 9.532 7.621 1.00 73.75 167 GLY A CA 1
ATOM 1276 C C . GLY A 1 167 ? -6.162 8.395 8.242 1.00 73.75 167 GLY A C 1
ATOM 1277 O O . GLY A 1 167 ? -5.187 7.922 7.659 1.00 73.75 167 GLY A O 1
ATOM 1278 N N . LEU A 1 168 ? -6.595 7.926 9.411 1.00 79.81 168 LEU A N 1
ATOM 1279 C CA . LEU A 1 168 ? -6.025 6.772 10.106 1.00 79.81 168 LEU A CA 1
ATOM 1280 C C . LEU A 1 168 ? -7.138 5.796 10.492 1.00 79.81 168 LEU A C 1
ATOM 1282 O O . LEU A 1 168 ? -8.266 6.207 10.758 1.00 79.81 168 LEU A O 1
ATOM 1286 N N . CYS A 1 169 ? -6.816 4.509 10.557 1.00 79.62 169 CYS A N 1
ATOM 1287 C CA . CYS A 1 169 ? -7.672 3.508 11.195 1.00 79.62 169 CYS A CA 1
ATOM 1288 C C . CYS A 1 169 ? -6.817 2.468 11.923 1.00 79.62 169 CYS A C 1
ATOM 1290 O O . CYS A 1 169 ? -5.607 2.398 11.701 1.00 79.62 169 CYS A O 1
ATOM 1292 N N . ASP A 1 170 ? -7.420 1.657 12.788 1.00 85.69 170 ASP A N 1
ATOM 1293 C CA . ASP A 1 170 ? -6.728 0.521 13.392 1.00 85.69 170 ASP A CA 1
ATOM 1294 C C . ASP A 1 170 ? -7.052 -0.806 12.682 1.00 85.69 170 ASP A C 1
ATOM 1296 O O . ASP A 1 170 ? -7.872 -0.884 11.764 1.00 85.69 170 ASP A O 1
ATOM 1300 N N . TYR A 1 171 ? -6.368 -1.877 13.087 1.00 88.88 171 TYR A N 1
ATOM 1301 C CA . TYR A 1 171 ? -6.553 -3.212 12.510 1.00 88.88 171 TYR A CA 1
ATOM 1302 C C . TYR A 1 171 ? -7.968 -3.779 12.700 1.00 88.88 171 TYR A C 1
ATOM 1304 O O . TYR A 1 171 ? -8.424 -4.561 11.863 1.00 88.88 171 TYR A O 1
ATOM 1312 N N . GLY A 1 172 ? -8.648 -3.428 13.794 1.00 85.62 172 GLY A N 1
ATOM 1313 C CA . GLY A 1 172 ? -10.021 -3.843 14.069 1.00 85.62 172 GLY A CA 1
ATOM 1314 C C . GLY A 1 172 ? -10.995 -3.148 13.126 1.00 85.62 172 GLY A C 1
ATOM 1315 O O . GLY A 1 172 ? -11.790 -3.822 12.469 1.00 85.62 172 GLY A O 1
ATOM 1316 N N . THR A 1 173 ? -10.854 -1.828 12.978 1.00 84.12 173 THR A N 1
ATOM 1317 C CA . THR A 1 173 ? -11.600 -1.033 11.998 1.00 84.12 173 THR A CA 1
ATOM 1318 C C . THR A 1 173 ? -11.369 -1.560 10.585 1.00 84.12 173 THR A C 1
ATOM 1320 O O . THR A 1 173 ? -12.324 -1.799 9.854 1.00 84.12 173 THR A O 1
ATOM 1323 N N . LEU A 1 174 ? -10.117 -1.826 10.197 1.00 88.69 174 LEU A N 1
ATOM 1324 C CA . LEU A 1 174 ? -9.812 -2.371 8.874 1.00 88.69 174 LEU A CA 1
ATOM 1325 C C . LEU A 1 174 ? -10.523 -3.707 8.621 1.00 88.69 174 LEU A C 1
ATOM 1327 O O . LEU A 1 174 ? -11.071 -3.921 7.539 1.00 88.69 174 LEU A O 1
ATOM 1331 N N . ALA A 1 175 ? -10.511 -4.609 9.604 1.00 88.81 175 ALA A N 1
ATOM 1332 C CA . ALA A 1 175 ? -11.186 -5.896 9.491 1.00 88.81 175 ALA A CA 1
ATOM 1333 C C . ALA A 1 175 ? -12.701 -5.723 9.322 1.00 88.81 175 ALA A C 1
ATOM 1335 O O . ALA A 1 175 ? -13.298 -6.378 8.467 1.00 88.81 175 ALA A O 1
ATOM 1336 N N . HIS A 1 176 ? -13.304 -4.795 10.068 1.00 87.75 176 HIS A N 1
ATOM 1337 C CA . HIS A 1 176 ? -14.712 -4.441 9.920 1.00 87.75 176 HIS A CA 1
ATOM 1338 C C . HIS A 1 176 ? -15.020 -3.913 8.508 1.00 87.75 176 HIS A C 1
ATOM 1340 O O . HIS A 1 176 ? -15.889 -4.458 7.830 1.00 87.75 176 HIS A O 1
ATOM 1346 N N . LEU A 1 177 ? -14.253 -2.935 8.010 1.00 85.12 177 LEU A N 1
ATOM 1347 C CA . LEU A 1 177 ? -14.425 -2.362 6.665 1.00 85.12 177 LEU A CA 1
ATOM 1348 C C . LEU A 1 177 ? -14.247 -3.385 5.539 1.00 85.12 177 LEU A C 1
ATOM 1350 O O . LEU A 1 177 ? -14.844 -3.251 4.471 1.00 85.12 177 LEU A O 1
ATOM 1354 N N . ALA A 1 178 ? -13.429 -4.411 5.770 1.00 90.81 178 ALA A N 1
ATOM 1355 C CA . ALA A 1 178 ? -13.243 -5.528 4.851 1.00 90.81 178 ALA A CA 1
ATOM 1356 C C . ALA A 1 178 ? -14.376 -6.579 4.920 1.00 90.81 178 ALA A C 1
ATOM 1358 O O . ALA A 1 178 ? -14.298 -7.610 4.240 1.00 90.81 178 ALA A O 1
ATOM 1359 N N . GLY A 1 179 ? -15.412 -6.342 5.736 1.00 90.44 179 GLY A N 1
ATOM 1360 C CA . GLY A 1 179 ? -16.547 -7.241 5.947 1.00 90.44 179 GLY A CA 1
ATOM 1361 C C . 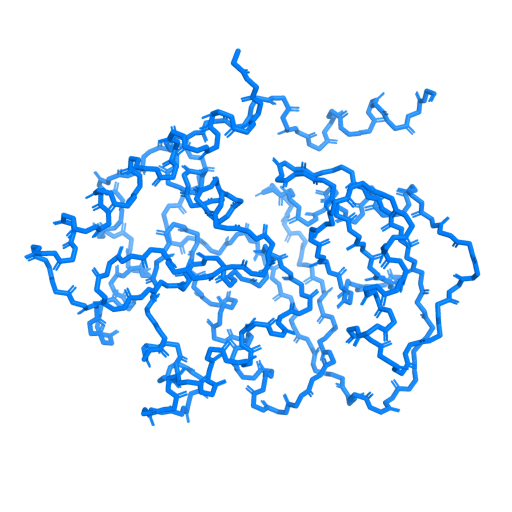GLY A 1 179 ? -16.223 -8.446 6.833 1.00 90.44 179 GLY A C 1
ATOM 1362 O O . GLY A 1 179 ? -16.832 -9.500 6.676 1.00 90.44 179 GLY A O 1
ATOM 1363 N N . ALA A 1 180 ? -15.229 -8.330 7.717 1.00 92.75 180 ALA A N 1
ATOM 1364 C CA . ALA A 1 180 ? -14.770 -9.399 8.603 1.00 92.75 180 ALA A CA 1
ATOM 1365 C C . ALA A 1 180 ? -14.535 -8.883 10.041 1.00 92.75 180 ALA A C 1
ATOM 1367 O O . ALA A 1 180 ? -13.396 -8.888 10.523 1.00 92.75 180 ALA A O 1
ATOM 1368 N N . PRO A 1 181 ? -15.583 -8.410 10.745 1.00 91.81 181 PRO A N 1
ATOM 1369 C CA . PRO A 1 181 ? -15.454 -7.934 12.122 1.00 91.81 181 PRO A CA 1
ATOM 1370 C C . PRO A 1 181 ? -14.832 -9.009 13.029 1.00 91.81 181 PRO A C 1
ATOM 1372 O O . PRO A 1 181 ? -15.093 -10.200 12.878 1.00 91.81 181 PRO A O 1
ATOM 1375 N N . GLY A 1 182 ? -13.957 -8.594 13.950 1.00 91.69 182 GLY A N 1
ATOM 1376 C CA . GLY A 1 182 ? -13.202 -9.502 14.827 1.00 91.69 182 GLY A CA 1
ATOM 1377 C C . GLY A 1 182 ? -11.957 -10.143 14.192 1.00 91.69 182 GLY A C 1
ATOM 1378 O O . GLY A 1 182 ? -11.120 -10.693 14.905 1.00 91.69 182 GLY A O 1
ATOM 1379 N N . ALA A 1 183 ? -11.747 -10.014 12.876 1.00 95.12 183 ALA A N 1
ATOM 1380 C CA . ALA A 1 183 ? -10.619 -10.626 12.167 1.00 95.12 183 ALA A CA 1
ATOM 1381 C C . ALA A 1 183 ? -9.370 -9.719 12.063 1.00 95.12 183 ALA A C 1
ATOM 1383 O O . ALA A 1 183 ? -8.643 -9.769 11.068 1.00 95.12 183 ALA A O 1
ATOM 1384 N N . ALA A 1 184 ? -9.085 -8.902 13.085 1.00 93.00 184 ALA A N 1
ATOM 1385 C CA . ALA A 1 184 ? -8.019 -7.887 13.065 1.00 93.00 184 ALA A CA 1
ATOM 1386 C C . ALA A 1 184 ? -6.641 -8.445 12.660 1.00 93.00 184 ALA A C 1
ATOM 1388 O O . ALA A 1 184 ? -5.945 -7.871 11.821 1.00 93.00 184 ALA A O 1
ATOM 1389 N N . ARG A 1 185 ? -6.256 -9.612 13.201 1.00 95.19 185 ARG A N 1
ATOM 1390 C CA . ARG A 1 185 ? -4.985 -10.272 12.851 1.00 95.19 185 ARG A CA 1
ATOM 1391 C C . ARG A 1 185 ? -4.948 -10.680 11.374 1.00 95.19 185 ARG A C 1
ATOM 1393 O O . ARG A 1 185 ? -3.950 -10.423 10.705 1.00 95.19 185 ARG A O 1
ATOM 1400 N N . ALA A 1 186 ? -6.025 -11.277 10.861 1.00 96.56 186 ALA A N 1
ATOM 1401 C CA . ALA A 1 186 ? -6.107 -11.701 9.464 1.00 96.56 186 ALA A CA 1
ATOM 1402 C C . ALA A 1 186 ? -6.072 -10.496 8.512 1.00 96.56 186 ALA A C 1
ATOM 1404 O O . ALA A 1 186 ? -5.338 -10.520 7.522 1.00 96.56 186 ALA A O 1
ATOM 1405 N N . ALA A 1 187 ? -6.795 -9.421 8.841 1.00 96.25 187 ALA A N 1
ATOM 1406 C CA . ALA A 1 187 ? -6.755 -8.166 8.094 1.00 96.25 187 ALA A CA 1
ATOM 1407 C C . ALA A 1 187 ? -5.341 -7.562 8.081 1.00 96.25 187 ALA A C 1
ATOM 1409 O O . ALA A 1 187 ? -4.854 -7.169 7.023 1.00 96.25 187 ALA A O 1
ATOM 1410 N N . GLY A 1 188 ? -4.632 -7.581 9.215 1.00 94.88 188 GLY A N 1
ATOM 1411 C CA . GLY A 1 188 ? -3.227 -7.174 9.293 1.00 94.88 188 GLY A CA 1
ATOM 1412 C C . GLY A 1 188 ? -2.303 -8.006 8.395 1.00 94.88 188 GLY A C 1
ATOM 1413 O O . GLY A 1 188 ? -1.475 -7.446 7.678 1.00 94.88 188 GLY A O 1
ATOM 1414 N N . THR A 1 189 ? -2.470 -9.333 8.360 1.00 95.88 189 THR A N 1
ATOM 1415 C CA . THR A 1 189 ? -1.705 -10.215 7.458 1.00 95.88 189 THR A CA 1
ATOM 1416 C C . THR A 1 189 ? -2.010 -9.946 5.982 1.00 95.88 189 THR A C 1
ATOM 1418 O O . THR A 1 189 ? -1.097 -9.940 5.157 1.00 95.88 189 THR A O 1
ATOM 1421 N N . ALA A 1 190 ? -3.275 -9.704 5.633 1.00 96.06 190 ALA A N 1
ATOM 1422 C CA . ALA A 1 190 ? -3.682 -9.354 4.275 1.00 96.06 190 ALA A CA 1
ATOM 1423 C C . ALA A 1 190 ? -3.135 -7.982 3.841 1.00 96.06 190 ALA A C 1
ATOM 1425 O O . ALA A 1 190 ? -2.591 -7.852 2.744 1.00 96.06 190 ALA A O 1
ATOM 1426 N N . MET A 1 191 ? -3.202 -6.983 4.723 1.00 95.56 191 MET A N 1
ATOM 1427 C CA . MET A 1 191 ? -2.615 -5.659 4.518 1.00 95.56 191 MET A CA 1
ATOM 1428 C C . MET A 1 191 ? -1.098 -5.728 4.317 1.00 95.56 191 MET A C 1
ATOM 1430 O O . MET A 1 191 ? -0.570 -5.060 3.436 1.00 95.56 191 MET A O 1
ATOM 1434 N N . ALA A 1 192 ? -0.387 -6.548 5.096 1.00 92.94 192 ALA A N 1
ATOM 1435 C CA . ALA A 1 192 ? 1.063 -6.716 4.967 1.00 92.94 192 ALA A CA 1
ATOM 1436 C C . ALA A 1 192 ? 1.494 -7.343 3.627 1.00 92.94 192 ALA A C 1
ATOM 1438 O O . ALA A 1 192 ? 2.672 -7.312 3.279 1.00 92.94 192 ALA A O 1
ATOM 1439 N N . ARG A 1 193 ? 0.549 -7.924 2.878 1.00 93.56 193 ARG A N 1
ATOM 1440 C CA . ARG A 1 193 ? 0.748 -8.454 1.523 1.00 93.56 193 ARG A CA 1
ATOM 1441 C C . ARG A 1 193 ? 0.258 -7.502 0.432 1.00 93.56 193 ARG A C 1
ATOM 1443 O O . ARG A 1 193 ? 0.126 -7.930 -0.706 1.00 93.56 193 ARG A O 1
ATOM 1450 N N . ASN A 1 194 ? -0.035 -6.248 0.773 1.00 95.00 194 ASN A N 1
ATOM 1451 C CA . ASN A 1 194 ? -0.393 -5.220 -0.195 1.00 95.00 194 ASN A CA 1
ATOM 1452 C C . ASN A 1 194 ? 0.673 -5.116 -1.309 1.00 95.00 194 ASN A C 1
ATOM 1454 O O . ASN A 1 194 ? 1.815 -4.776 -0.994 1.00 95.00 194 ASN A O 1
ATOM 1458 N N . PRO A 1 195 ? 0.318 -5.372 -2.581 1.00 94.56 195 PRO A N 1
ATOM 1459 C CA . PRO A 1 195 ? 1.280 -5.349 -3.678 1.00 94.56 195 PRO A CA 1
ATOM 1460 C C . PRO A 1 195 ? 1.593 -3.931 -4.168 1.00 94.56 195 PRO A C 1
ATOM 1462 O O . PRO A 1 195 ? 2.622 -3.721 -4.797 1.00 94.56 195 PRO A O 1
ATOM 1465 N N . VAL A 1 196 ? 0.744 -2.939 -3.879 1.00 95.94 196 VAL A N 1
ATOM 1466 C CA . VAL A 1 196 ? 0.902 -1.566 -4.383 1.00 95.94 196 VAL A CA 1
ATOM 1467 C C . VAL A 1 196 ? 0.942 -0.597 -3.206 1.00 95.94 196 VAL A C 1
ATOM 1469 O O . VAL A 1 196 ? -0.023 0.114 -2.915 1.00 95.94 196 VAL A O 1
ATOM 1472 N N . ALA A 1 197 ? 2.062 -0.608 -2.481 1.00 93.94 197 ALA A N 1
ATOM 1473 C CA . ALA A 1 197 ? 2.312 0.308 -1.374 1.00 93.94 197 ALA A CA 1
ATOM 1474 C C . ALA A 1 197 ? 2.090 1.763 -1.811 1.00 93.94 197 ALA A C 1
ATOM 1476 O O . ALA A 1 197 ? 2.139 2.078 -3.001 1.00 93.94 197 ALA A O 1
ATOM 1477 N N . TRP A 1 198 ? 1.851 2.650 -0.841 1.00 92.50 198 TRP A N 1
ATOM 1478 C CA . TRP A 1 198 ? 1.467 4.049 -1.059 1.00 92.50 198 TRP A CA 1
ATOM 1479 C C . TRP A 1 198 ? 0.074 4.246 -1.681 1.00 92.50 198 TRP A C 1
ATOM 1481 O O . TRP A 1 198 ? -0.788 4.848 -1.041 1.00 92.50 198 TRP A O 1
ATOM 1491 N N . LEU A 1 199 ? -0.171 3.708 -2.879 1.00 93.25 199 LEU A N 1
ATOM 1492 C CA . LEU A 1 199 ? -1.449 3.836 -3.589 1.00 93.25 199 LEU A CA 1
ATOM 1493 C C . LEU A 1 199 ? -2.578 3.089 -2.879 1.00 93.25 199 LEU A C 1
ATOM 1495 O O . LEU A 1 199 ? -3.681 3.612 -2.738 1.00 93.25 199 LEU A O 1
ATOM 1499 N N . ILE A 1 200 ? -2.286 1.885 -2.388 1.00 95.50 200 ILE A N 1
ATOM 1500 C CA . ILE A 1 200 ? -3.103 1.201 -1.391 1.00 95.50 200 ILE A CA 1
ATOM 1501 C C . ILE A 1 200 ? -2.460 1.542 -0.036 1.00 95.50 200 ILE A C 1
ATOM 1503 O O . ILE A 1 200 ? -1.359 1.068 0.262 1.00 95.50 200 ILE A O 1
ATOM 1507 N N . PRO A 1 201 ? -3.079 2.408 0.779 1.00 92.81 201 PRO A N 1
ATOM 1508 C CA . PRO A 1 201 ? -2.387 3.144 1.834 1.00 92.81 201 PRO A CA 1
ATOM 1509 C C . PRO A 1 201 ? -2.270 2.335 3.136 1.00 92.81 201 PRO A C 1
ATOM 1511 O O . PRO A 1 201 ? -2.818 2.691 4.178 1.00 92.81 201 PRO A O 1
ATOM 1514 N N . CYS A 1 202 ? -1.532 1.224 3.106 1.00 94.69 202 CYS A N 1
ATOM 1515 C CA . CYS A 1 202 ? -1.296 0.389 4.291 1.00 94.69 202 CYS A CA 1
ATOM 1516 C C . CYS A 1 202 ? -0.534 1.118 5.418 1.00 94.69 202 CYS A C 1
ATOM 1518 O O . CYS A 1 202 ? -0.578 0.691 6.572 1.00 94.69 202 CYS A O 1
ATOM 1520 N N . HIS A 1 203 ? 0.130 2.241 5.123 1.00 92.56 203 HIS A N 1
ATOM 1521 C CA . HIS A 1 203 ? 0.758 3.114 6.120 1.00 92.56 203 HIS A CA 1
ATOM 1522 C C . HIS A 1 203 ? -0.250 3.886 6.985 1.00 92.56 203 HIS A C 1
ATOM 1524 O O . HIS A 1 203 ? 0.139 4.368 8.045 1.00 92.56 203 HIS A O 1
ATOM 1530 N N . ARG A 1 204 ? -1.531 3.961 6.598 1.00 89.69 204 ARG A N 1
ATOM 1531 C CA . ARG A 1 204 ? -2.602 4.619 7.376 1.00 89.69 204 ARG A CA 1
ATOM 1532 C C . ARG A 1 204 ? -3.199 3.744 8.482 1.00 89.69 204 ARG A C 1
ATOM 1534 O O . ARG A 1 204 ? -4.024 4.214 9.260 1.00 89.69 204 ARG A O 1
ATOM 1541 N N . VAL A 1 205 ? -2.794 2.477 8.573 1.00 90.62 205 VAL A N 1
ATOM 1542 C CA . VAL A 1 205 ? -3.296 1.553 9.601 1.00 90.62 205 VAL A CA 1
ATOM 1543 C C . VAL A 1 205 ? -2.349 1.516 10.785 1.00 90.62 205 VAL A C 1
ATOM 1545 O O . VAL A 1 205 ? -1.184 1.162 10.622 1.00 90.62 205 VAL A O 1
ATOM 1548 N N . ILE A 1 206 ? -2.823 1.851 11.977 1.00 86.12 206 ILE A N 1
ATOM 1549 C CA . ILE A 1 206 ? -2.021 1.940 13.204 1.00 86.12 206 ILE A CA 1
ATOM 1550 C C . ILE A 1 206 ? -2.497 0.936 14.259 1.00 86.12 206 ILE A C 1
ATOM 1552 O O . ILE A 1 206 ? -3.456 0.190 14.060 1.00 86.12 206 ILE A O 1
ATOM 1556 N N . ARG A 1 207 ? -1.793 0.860 15.389 1.00 82.94 207 ARG A N 1
ATOM 1557 C CA . ARG A 1 207 ? -2.259 0.082 16.539 1.00 82.94 207 ARG A CA 1
ATOM 1558 C C . ARG A 1 207 ? -3.384 0.841 17.249 1.00 82.94 207 ARG A C 1
ATOM 1560 O O . ARG A 1 207 ? -3.351 2.065 17.319 1.00 82.94 207 ARG A O 1
ATOM 1567 N N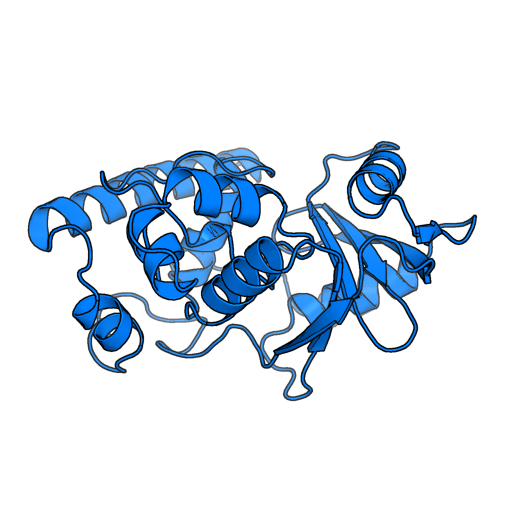 . GLY A 1 208 ? -4.322 0.104 17.844 1.00 73.81 208 GLY A N 1
ATOM 1568 C CA . GLY A 1 208 ? -5.429 0.682 18.621 1.00 73.81 208 GLY A CA 1
ATOM 1569 C C . GLY A 1 208 ? -5.000 1.399 19.911 1.00 73.81 208 GLY A C 1
ATOM 1570 O O . GLY A 1 208 ? -5.830 1.999 20.573 1.00 73.81 208 GLY A O 1
ATOM 1571 N N . ASP A 1 209 ? -3.713 1.358 20.269 1.00 75.50 209 ASP A N 1
ATOM 1572 C CA . ASP A 1 209 ? -3.113 2.122 21.373 1.00 75.50 209 ASP A CA 1
ATOM 1573 C C . ASP A 1 209 ? -2.444 3.432 20.903 1.00 75.50 209 ASP A C 1
ATOM 1575 O O . ASP A 1 209 ? -1.749 4.088 21.675 1.00 75.50 209 ASP A O 1
ATOM 1579 N N . GLY A 1 210 ? -2.615 3.811 19.631 1.00 68.75 210 GLY A N 1
ATOM 1580 C CA . GLY A 1 210 ? -2.060 5.038 19.052 1.00 68.75 210 GLY A CA 1
ATOM 1581 C C . GLY A 1 210 ? -0.615 4.931 18.568 1.00 68.75 210 GLY A C 1
ATOM 1582 O O . GLY A 1 210 ? -0.083 5.883 18.000 1.00 68.75 210 GLY A O 1
ATOM 1583 N N . ARG A 1 211 ? 0.039 3.778 18.729 1.00 78.62 211 ARG A N 1
ATOM 1584 C CA . ARG A 1 211 ? 1.389 3.566 18.190 1.00 78.62 211 ARG A CA 1
ATOM 1585 C C . ARG A 1 211 ? 1.330 3.246 16.701 1.00 78.62 211 ARG A C 1
ATOM 1587 O O . ARG A 1 211 ? 0.454 2.509 16.244 1.00 78.62 211 ARG A O 1
ATOM 1594 N N . LEU A 1 212 ? 2.323 3.698 15.933 1.00 79.62 212 LEU A N 1
ATOM 1595 C CA . LEU A 1 212 ? 2.341 3.463 14.484 1.00 79.62 212 LEU A CA 1
ATOM 1596 C C . LEU A 1 212 ? 2.436 1.969 14.143 1.00 79.62 212 LEU A C 1
ATOM 1598 O O . LEU A 1 212 ? 1.823 1.511 13.183 1.00 79.62 212 LEU A O 1
ATOM 1602 N N . GLY A 1 213 ? 3.136 1.173 14.951 1.00 81.50 213 GLY A N 1
ATOM 1603 C CA . GLY A 1 213 ? 3.279 -0.265 14.719 1.00 81.50 213 GLY A CA 1
ATOM 1604 C C . GLY A 1 213 ? 4.174 -0.601 13.521 1.00 81.50 213 GLY A C 1
ATOM 1605 O O . GLY A 1 213 ? 4.871 0.252 12.973 1.00 81.50 213 GLY A O 1
ATOM 1606 N N . HIS A 1 214 ? 4.182 -1.876 13.127 1.00 83.44 214 HIS A N 1
ATOM 1607 C CA . HIS A 1 214 ? 5.075 -2.363 12.077 1.00 83.44 214 HIS A CA 1
ATOM 1608 C C . HIS A 1 214 ? 4.661 -1.870 10.679 1.00 83.44 214 HIS A C 1
ATOM 1610 O O . HIS A 1 214 ? 3.479 -1.699 10.376 1.00 83.44 214 HIS A O 1
ATOM 1616 N N . TYR A 1 215 ? 5.657 -1.682 9.814 1.00 86.00 215 TYR A N 1
ATOM 1617 C CA . TYR A 1 215 ? 5.490 -1.407 8.392 1.00 86.00 215 TYR A CA 1
ATOM 1618 C C . TYR A 1 215 ? 6.531 -2.202 7.616 1.00 86.00 215 TYR A C 1
ATOM 1620 O O . TYR A 1 215 ? 7.709 -2.160 7.975 1.00 86.00 215 TYR A O 1
ATOM 1628 N N . GLN A 1 216 ? 6.113 -2.894 6.555 1.00 82.62 216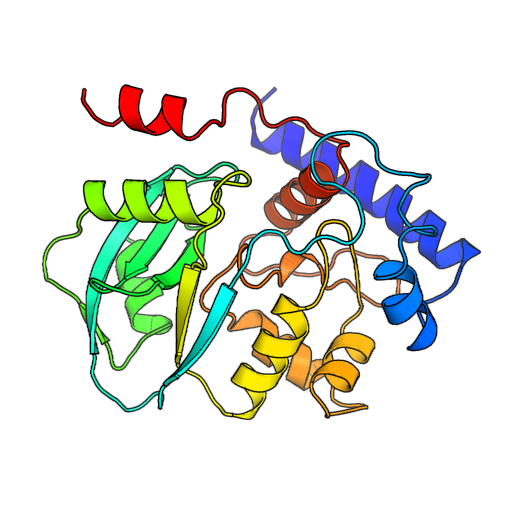 GLN A N 1
ATOM 1629 C CA . GLN A 1 216 ? 6.995 -3.784 5.793 1.00 82.62 216 GLN A CA 1
ATOM 1630 C C . GLN A 1 216 ? 8.205 -3.038 5.221 1.00 82.62 216 GLN A C 1
ATOM 1632 O O . GLN A 1 216 ? 9.322 -3.540 5.267 1.00 82.62 216 GLN A O 1
ATOM 1637 N N . SER A 1 217 ? 8.001 -1.802 4.764 1.00 81.81 217 SER A N 1
ATOM 1638 C CA . SER A 1 217 ? 9.077 -0.935 4.280 1.00 81.81 217 SER A CA 1
ATOM 1639 C C . SER A 1 217 ? 9.689 -0.060 5.386 1.00 81.81 217 SER A C 1
ATOM 1641 O O . SER A 1 217 ? 10.258 0.989 5.095 1.00 81.81 217 SER A O 1
ATOM 1643 N N . GLY A 1 218 ? 9.565 -0.451 6.656 1.00 84.06 218 GLY A N 1
ATOM 1644 C CA . GLY A 1 218 ? 10.187 0.211 7.804 1.00 84.06 218 GLY A CA 1
ATOM 1645 C C . GLY A 1 218 ? 9.346 1.324 8.441 1.00 84.06 218 GLY A C 1
ATOM 1646 O O . GLY A 1 218 ? 8.747 2.159 7.763 1.00 84.06 218 GLY A O 1
ATOM 1647 N N . ALA A 1 219 ? 9.338 1.363 9.776 1.00 81.38 219 ALA A N 1
ATOM 1648 C CA . ALA A 1 219 ? 8.551 2.315 10.570 1.00 81.38 219 ALA A CA 1
ATOM 1649 C C . ALA A 1 219 ? 8.882 3.786 10.245 1.00 81.38 219 ALA A C 1
ATOM 1651 O O . ALA A 1 219 ? 7.982 4.613 10.131 1.00 81.38 219 ALA A O 1
ATOM 1652 N N . ALA A 1 220 ? 10.158 4.076 9.986 1.00 77.69 220 ALA A N 1
ATOM 1653 C CA . ALA A 1 220 ? 10.652 5.373 9.534 1.00 77.69 220 ALA A CA 1
ATOM 1654 C C . ALA A 1 220 ? 9.879 5.895 8.303 1.00 77.69 220 ALA A C 1
ATOM 1656 O O . ALA A 1 220 ? 9.294 6.976 8.332 1.00 77.69 220 ALA A O 1
ATOM 1657 N N . ARG A 1 221 ? 9.779 5.082 7.244 1.00 83.56 221 ARG A N 1
ATOM 1658 C CA . ARG A 1 221 ? 9.063 5.437 6.010 1.00 83.56 221 ARG A CA 1
ATOM 1659 C C . ARG A 1 221 ? 7.568 5.659 6.241 1.00 83.56 221 ARG A C 1
ATOM 1661 O O . ARG A 1 221 ? 7.002 6.586 5.672 1.00 83.56 221 ARG A O 1
ATOM 1668 N N . LYS A 1 222 ? 6.944 4.845 7.098 1.00 87.44 222 LYS A N 1
ATOM 1669 C CA . LYS A 1 222 ? 5.544 5.034 7.506 1.00 87.44 222 LYS A CA 1
ATOM 1670 C C . LYS A 1 222 ? 5.333 6.385 8.188 1.00 87.44 222 LYS A C 1
ATOM 1672 O O . LYS A 1 222 ? 4.407 7.100 7.823 1.00 87.44 222 LYS A O 1
ATOM 1677 N N . GLY A 1 223 ? 6.210 6.748 9.125 1.00 80.06 223 GLY A N 1
ATOM 1678 C CA . GLY A 1 223 ? 6.193 8.065 9.763 1.00 80.06 223 GLY A CA 1
ATOM 1679 C C . GLY A 1 223 ? 6.329 9.197 8.747 1.00 80.06 223 GLY A C 1
ATOM 1680 O O . GLY A 1 223 ? 5.547 10.137 8.783 1.00 80.06 223 GLY A O 1
ATOM 1681 N N . LEU A 1 224 ? 7.251 9.079 7.787 1.00 77.81 224 LEU A N 1
ATOM 1682 C CA . LEU A 1 224 ? 7.420 10.090 6.740 1.00 77.81 224 LEU A CA 1
ATOM 1683 C C . LEU A 1 224 ? 6.156 10.277 5.890 1.00 77.81 224 LEU A C 1
ATOM 1685 O O . LEU A 1 224 ? 5.731 11.409 5.683 1.00 77.81 224 LEU A O 1
ATOM 1689 N N . MET A 1 225 ? 5.544 9.184 5.423 1.00 85.25 225 MET A N 1
ATOM 1690 C CA . MET A 1 225 ? 4.309 9.243 4.630 1.00 85.25 225 MET A CA 1
ATOM 1691 C C . MET A 1 225 ? 3.180 9.920 5.403 1.00 85.25 225 MET A C 1
ATOM 1693 O O . MET A 1 225 ? 2.502 10.789 4.866 1.00 85.25 225 MET A O 1
ATOM 1697 N N . LEU A 1 226 ? 3.011 9.566 6.678 1.00 82.00 226 LEU A N 1
ATOM 1698 C CA . LEU A 1 226 ? 1.997 10.174 7.536 1.00 82.00 226 LEU A CA 1
ATOM 1699 C C . LEU A 1 226 ? 2.290 11.649 7.832 1.00 82.00 226 LEU A C 1
ATOM 1701 O O . LEU A 1 226 ? 1.366 12.452 7.838 1.00 82.00 226 LEU A O 1
ATOM 1705 N N . ALA A 1 227 ? 3.555 12.025 8.039 1.00 73.62 227 ALA A N 1
ATOM 1706 C CA . ALA A 1 227 ? 3.947 13.415 8.295 1.00 73.62 227 ALA A CA 1
ATOM 1707 C C . ALA A 1 227 ? 3.673 14.287 7.073 1.00 73.62 227 ALA A C 1
ATOM 1709 O O . ALA A 1 227 ? 3.198 15.416 7.198 1.00 73.62 227 ALA A O 1
ATOM 1710 N N . TRP A 1 228 ? 3.975 13.737 5.900 1.00 77.81 228 TRP A N 1
ATOM 1711 C CA . TRP A 1 228 ? 3.742 14.380 4.625 1.00 77.81 228 TRP A CA 1
ATOM 1712 C C . TRP A 1 228 ? 2.241 14.541 4.345 1.00 77.81 228 TRP A C 1
ATOM 1714 O O . TRP A 1 228 ? 1.789 15.648 4.075 1.00 77.81 228 TRP A O 1
ATOM 1724 N N . GLU A 1 229 ? 1.436 13.487 4.525 1.00 77.19 229 GLU A N 1
ATOM 1725 C CA . GLU A 1 229 ? -0.028 13.582 4.400 1.00 77.19 229 GLU A CA 1
ATOM 1726 C C . GLU A 1 229 ? -0.648 14.549 5.416 1.00 77.19 229 GLU A C 1
ATOM 1728 O O . GLU A 1 229 ? -1.634 15.220 5.119 1.00 77.19 229 GLU A O 1
ATOM 1733 N N . ALA A 1 230 ? -0.055 14.644 6.607 1.00 68.88 230 ALA A N 1
ATOM 1734 C CA . ALA A 1 230 ? -0.453 15.578 7.649 1.00 68.88 230 ALA A CA 1
ATOM 1735 C C . ALA A 1 230 ? 0.050 17.017 7.408 1.00 68.88 230 ALA A C 1
ATOM 1737 O O . ALA A 1 230 ? -0.095 17.857 8.295 1.00 68.88 230 ALA A O 1
ATOM 1738 N N . GLY A 1 231 ? 0.672 17.323 6.262 1.00 67.00 231 GLY A N 1
ATOM 1739 C CA . GLY A 1 231 ? 1.196 18.659 5.947 1.00 67.00 231 GLY A CA 1
ATOM 1740 C C . GLY A 1 231 ? 2.264 19.162 6.928 1.00 67.00 231 GLY A C 1
ATOM 1741 O O . GLY A 1 231 ? 2.625 20.334 6.908 1.00 67.00 231 GLY A O 1
ATOM 1742 N N . VAL A 1 232 ? 2.772 18.287 7.801 1.00 58.22 232 VAL A N 1
ATOM 1743 C CA . VAL A 1 232 ? 3.820 18.591 8.789 1.00 58.22 232 VAL A CA 1
ATOM 1744 C C . VAL A 1 232 ? 5.188 18.664 8.106 1.00 58.22 232 VAL A C 1
ATOM 1746 O O . VAL A 1 232 ? 6.123 19.268 8.628 1.00 58.22 232 VAL A O 1
ATOM 1749 N N . LEU A 1 233 ? 5.305 18.053 6.927 1.00 57.44 233 LEU A N 1
ATOM 1750 C CA . LEU A 1 233 ? 6.518 17.988 6.127 1.00 57.44 233 LEU A CA 1
ATOM 1751 C C . LEU A 1 233 ? 6.189 18.340 4.676 1.00 57.44 233 LEU A C 1
ATOM 1753 O O . LEU A 1 233 ? 5.373 17.673 4.047 1.00 57.44 233 LEU A O 1
ATOM 1757 N N . ALA A 1 234 ? 6.868 19.345 4.126 1.00 57.09 234 ALA A N 1
ATOM 1758 C CA . ALA A 1 234 ? 6.968 19.515 2.682 1.00 57.09 234 ALA A CA 1
ATOM 1759 C C . ALA A 1 234 ? 8.156 18.676 2.202 1.00 57.09 234 ALA A C 1
ATOM 1761 O O . ALA A 1 234 ? 9.260 18.836 2.720 1.00 57.09 234 ALA A O 1
ATOM 1762 N N . LEU A 1 235 ? 7.949 17.769 1.245 1.00 55.88 235 LEU A N 1
ATOM 1763 C CA . LEU A 1 235 ? 9.064 17.056 0.620 1.00 55.88 235 LEU A CA 1
ATOM 1764 C C . LEU A 1 235 ? 9.760 18.021 -0.351 1.00 55.88 235 LEU A C 1
ATOM 1766 O O . LEU A 1 235 ? 9.135 18.434 -1.331 1.00 55.88 235 LEU A O 1
ATOM 1770 N N . PRO A 1 236 ? 11.012 18.437 -0.087 1.00 40.16 236 PRO A N 1
ATOM 1771 C CA . PRO A 1 236 ? 11.680 19.408 -0.937 1.00 40.16 236 PRO A CA 1
ATOM 1772 C C . PRO A 1 236 ? 11.983 18.792 -2.308 1.00 40.16 236 PRO A C 1
ATOM 1774 O O . PRO A 1 236 ? 12.556 17.708 -2.396 1.00 40.16 236 PRO A O 1
ATOM 1777 N N . GLY A 1 237 ? 11.608 19.496 -3.379 1.00 42.81 237 GLY A N 1
ATOM 1778 C CA . GLY A 1 237 ? 12.044 19.189 -4.747 1.00 42.81 237 GLY A CA 1
ATOM 1779 C C . GLY A 1 237 ? 11.322 18.043 -5.462 1.00 42.81 237 GLY A C 1
ATOM 1780 O O . GLY A 1 237 ? 11.771 17.633 -6.529 1.00 42.81 237 GLY A O 1
ATOM 1781 N N . TRP A 1 238 ? 10.214 17.527 -4.923 1.00 43.25 238 TRP A N 1
ATOM 1782 C CA . TRP A 1 238 ? 9.449 16.470 -5.584 1.00 43.25 238 TRP A CA 1
ATOM 1783 C C . TRP A 1 238 ? 8.308 17.056 -6.434 1.00 43.25 238 TRP A C 1
ATOM 1785 O O . TRP A 1 238 ? 7.242 17.383 -5.918 1.00 43.25 238 TRP A O 1
ATOM 1795 N N . SER A 1 239 ? 8.541 17.217 -7.741 1.00 44.53 239 SER A N 1
ATOM 1796 C CA . SER A 1 239 ? 7.504 17.496 -8.747 1.00 44.53 239 SER A CA 1
ATOM 1797 C C . SER A 1 239 ? 7.655 16.550 -9.940 1.00 44.53 239 SER A C 1
ATOM 1799 O O . SER A 1 239 ? 8.768 16.131 -10.269 1.00 44.53 239 SER A O 1
ATOM 1801 N N . ALA A 1 240 ? 6.549 16.231 -10.621 1.00 37.72 240 ALA A N 1
ATOM 1802 C CA . ALA A 1 240 ? 6.573 15.430 -11.850 1.00 37.72 240 ALA A CA 1
ATOM 1803 C C . ALA A 1 240 ? 7.525 16.029 -12.917 1.00 37.72 240 ALA A C 1
ATOM 1805 O O . ALA A 1 240 ? 8.206 15.303 -13.640 1.00 37.72 240 ALA A O 1
ATOM 1806 N N . GLU A 1 241 ? 7.665 17.360 -12.944 1.00 35.06 241 GLU A N 1
ATOM 1807 C CA . GLU A 1 241 ? 8.589 18.096 -13.821 1.00 35.06 241 GLU A CA 1
ATOM 1808 C C . GLU A 1 241 ? 10.073 17.959 -13.441 1.00 35.06 241 GLU A C 1
ATOM 1810 O O . GLU A 1 241 ? 10.940 18.119 -14.303 1.00 35.06 241 GLU A O 1
ATOM 1815 N N . ALA A 1 242 ? 10.394 17.677 -12.174 1.00 39.34 242 ALA A N 1
ATOM 1816 C CA . ALA A 1 242 ? 11.764 17.419 -11.731 1.00 39.34 242 ALA A CA 1
ATOM 1817 C C . ALA A 1 242 ? 12.241 16.008 -12.128 1.00 39.34 242 ALA A C 1
ATOM 1819 O O . ALA A 1 242 ? 13.437 15.802 -12.329 1.00 39.34 242 ALA A O 1
ATOM 1820 N N . MET A 1 243 ? 11.328 15.044 -12.301 1.00 40.56 243 MET A N 1
ATOM 1821 C CA . MET A 1 243 ? 11.668 13.678 -12.726 1.00 40.56 243 MET A CA 1
ATOM 1822 C C . MET A 1 243 ? 11.985 13.586 -14.224 1.00 40.56 243 MET A C 1
ATOM 1824 O O . MET A 1 243 ? 12.928 12.899 -14.603 1.00 40.56 243 MET A O 1
ATOM 1828 N N . LEU A 1 244 ? 11.254 14.317 -15.075 1.00 36.62 244 LEU A N 1
ATOM 1829 C CA . LEU A 1 244 ? 11.526 14.358 -16.520 1.00 36.62 244 LEU A CA 1
ATOM 1830 C C . LEU A 1 244 ? 12.862 15.044 -16.851 1.00 36.62 244 LEU A C 1
ATOM 1832 O O . LEU A 1 244 ? 13.501 14.681 -17.833 1.00 36.62 244 LEU A O 1
ATOM 1836 N N . ARG A 1 245 ? 13.307 15.996 -16.019 1.00 36.12 245 ARG A N 1
ATOM 1837 C CA . ARG A 1 245 ? 14.587 16.705 -16.196 1.00 36.12 245 ARG A CA 1
ATOM 1838 C C . ARG A 1 245 ? 15.811 15.925 -15.713 1.00 36.12 245 ARG A C 1
ATOM 1840 O O . ARG A 1 245 ? 16.881 16.111 -16.269 1.00 36.12 245 ARG A O 1
ATOM 1847 N N . ASN A 1 246 ? 15.659 15.062 -14.707 1.00 35.53 246 ASN A N 1
ATOM 1848 C CA . ASN A 1 246 ? 16.771 14.307 -14.109 1.00 35.53 246 ASN A CA 1
ATOM 1849 C C . ASN A 1 246 ? 16.870 12.848 -14.605 1.00 35.53 246 ASN A C 1
ATOM 1851 O O . ASN A 1 246 ? 17.720 12.104 -14.130 1.00 35.53 246 ASN A O 1
ATOM 1855 N N . GLY A 1 247 ? 15.995 12.425 -15.526 1.00 31.91 247 GLY A N 1
ATOM 1856 C CA . GLY A 1 247 ? 15.983 11.084 -16.133 1.00 31.91 247 GLY A CA 1
ATOM 1857 C C . GLY A 1 247 ? 16.594 11.006 -17.538 1.00 31.91 247 GLY A C 1
ATOM 1858 O O . GLY A 1 247 ? 16.483 9.968 -18.185 1.00 31.91 247 GLY A O 1
ATOM 1859 N N . VAL A 1 248 ? 17.205 12.093 -18.019 1.00 31.42 248 VAL A N 1
ATOM 1860 C CA . VAL A 1 248 ? 18.016 12.122 -19.243 1.00 31.42 248 VAL A CA 1
ATOM 1861 C C . VAL A 1 248 ? 19.332 12.807 -18.888 1.00 31.42 248 VAL A C 1
ATOM 1863 O O . VAL A 1 248 ? 19.430 14.032 -18.903 1.00 31.42 248 VAL A O 1
ATOM 1866 N N . GLY A 1 249 ? 20.310 12.003 -18.491 1.00 27.50 249 GLY A N 1
ATOM 1867 C CA . GLY A 1 249 ? 21.672 12.413 -18.172 1.00 27.50 249 GLY A CA 1
ATOM 1868 C C . GLY A 1 249 ? 22.550 11.186 -18.071 1.00 27.50 249 GLY A C 1
ATOM 1869 O O . GLY A 1 249 ? 22.197 10.312 -17.249 1.00 27.50 249 GLY A O 1
#

Mean predicted aligned error: 9.58 Å

Secondary structure (DSSP, 8-state):
--HHHHHHHHHHHHHHHHHHHHHHH-SPPHHHHHHHSSTTTSTTT--SSS-TT--SS-EEEEEE-TTS-EEEEEEEEEETTEEEEEEE-SS-EEEEEE--SSTHHHHHHHHH-TTEEE-SS--HHHHHHHHHHHH-SS--SPEEEEEES-HHHHHHHHHHHTSPTT--EEHHHHHHHTT-TT-HHHHHHHHTT-SBTTTS-GGGEE-TTS-----TT-HHHHHHHHHHHTTS---TT--HHHHHHHS--

Sequence (249 aa):
MSYFEVVAAAYQRLEGMVAAWMAREGPPPDAALAALLAPSALARRVRATVPAGRLWRSLVLSWVDPRCEQELAWGCALTPFGEAVLAFDAGALWHLSFTGPGRAAEVLLRRHLPAARFLSQPDPVAAARWAGRAFDTTDAVPLHLRLSGTAFQFRVWQALARIPAGGLCDYGTLAHLAGAPGAARAAGTAMARNPVAWLIPCHRVIRGDGRLGHYQSGAARKGLMLAWEAGVLALPGWSAEAMLRNGVG